Protein AF-A0AAP1REQ6-F1 (afdb_monomer)

Secondary structure (DSSP, 8-state):
-----HHHHHHTTSSEEEEEEEEEEEEEEEEEETTTTEEEEEEEEEEEETTEEEEEEEEESS----TT-EEEEEEESS-TT-EEETTSBSSTT--THHHHHHHHHHHHHHHHHHHHHHHHHHHHHHHEEEEEEEEEEEEEEE-TTSTT-EEEEEEEEEEETTEEEEEEEEEES-------SEEEE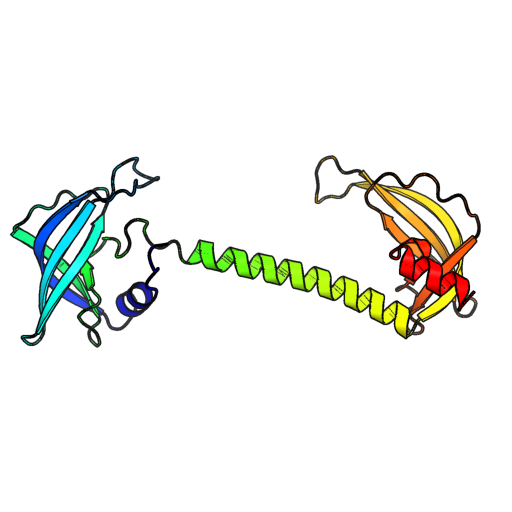EEETTEEEEEEEGGGS-HHHHHHHHHH--

Structure (mmCIF, N/CA/C/O backbone):
data_AF-A0AAP1REQ6-F1
#
_entry.id   AF-A0AAP1REQ6-F1
#
loop_
_atom_site.group_PDB
_atom_site.id
_atom_site.type_symbol
_atom_site.label_atom_id
_atom_site.label_alt_id
_atom_site.label_comp_id
_atom_site.label_asym_id
_atom_site.label_entity_id
_atom_site.label_seq_id
_atom_site.pdbx_PDB_ins_code
_atom_site.Cartn_x
_atom_site.Cartn_y
_atom_site.Cartn_z
_atom_site.occupancy
_atom_site.B_iso_or_equiv
_atom_site.auth_seq_id
_atom_site.auth_comp_id
_atom_site.auth_asym_id
_atom_site.auth_atom_id
_atom_site.pdbx_PDB_model_num
ATOM 1 N N . MET A 1 1 ? -0.951 -14.220 10.143 1.00 38.38 1 MET A N 1
ATOM 2 C CA . MET A 1 1 ? -1.511 -13.030 9.465 1.00 38.38 1 MET A CA 1
ATOM 3 C C . MET A 1 1 ? -2.932 -12.861 9.989 1.00 38.38 1 MET A C 1
ATOM 5 O O . MET A 1 1 ? -3.751 -13.723 9.703 1.00 38.38 1 MET A O 1
ATOM 9 N N . LYS A 1 2 ? -3.209 -11.873 10.855 1.00 48.12 2 LYS A N 1
ATOM 10 C CA . LYS A 1 2 ? -4.595 -11.572 11.265 1.00 48.12 2 LYS A CA 1
ATOM 11 C C . LYS A 1 2 ? -5.325 -11.043 10.024 1.00 48.12 2 LYS A C 1
ATOM 13 O O . LYS A 1 2 ? -4.778 -10.187 9.333 1.00 48.12 2 LYS A O 1
ATOM 18 N N . ASN A 1 3 ? -6.489 -11.607 9.702 1.00 54.19 3 ASN A N 1
ATOM 19 C CA . ASN A 1 3 ? -7.314 -11.146 8.586 1.00 54.19 3 ASN A CA 1
ATOM 20 C C . ASN A 1 3 ? -7.672 -9.677 8.830 1.00 54.19 3 ASN A C 1
ATOM 22 O O . ASN A 1 3 ? -8.328 -9.367 9.819 1.00 54.19 3 ASN A O 1
ATOM 26 N N . ILE A 1 4 ? -7.213 -8.780 7.959 1.00 58.75 4 ILE A N 1
ATOM 27 C CA . ILE A 1 4 ? -7.669 -7.391 7.964 1.00 58.75 4 ILE A CA 1
ATOM 28 C C . ILE A 1 4 ? -9.095 -7.414 7.407 1.00 58.75 4 ILE A C 1
ATOM 30 O O . ILE A 1 4 ? -9.286 -7.708 6.224 1.00 58.75 4 ILE A O 1
ATOM 34 N N . ASP A 1 5 ? -10.096 -7.164 8.254 1.00 65.94 5 ASP A N 1
ATOM 35 C CA . ASP A 1 5 ? -11.485 -7.057 7.810 1.00 65.94 5 ASP A CA 1
ATOM 36 C C . ASP A 1 5 ? -11.772 -5.631 7.325 1.00 65.94 5 ASP A C 1
ATOM 38 O O . ASP A 1 5 ? -12.070 -4.717 8.091 1.00 65.94 5 ASP A O 1
ATOM 42 N N . PHE A 1 6 ? -11.688 -5.430 6.010 1.00 74.62 6 PHE A N 1
ATOM 43 C CA . PHE A 1 6 ? -11.991 -4.139 5.389 1.00 74.62 6 PHE A CA 1
ATOM 44 C C . PHE A 1 6 ? -13.473 -3.742 5.503 1.00 74.62 6 PHE A C 1
ATOM 46 O O . PHE A 1 6 ? -13.816 -2.590 5.231 1.00 74.62 6 PHE A O 1
ATOM 53 N N . ARG A 1 7 ? -14.362 -4.667 5.895 1.00 81.88 7 ARG A N 1
ATOM 54 C CA . ARG A 1 7 ? -15.799 -4.390 6.021 1.00 81.88 7 ARG A CA 1
ATOM 55 C C . ARG A 1 7 ? -16.079 -3.410 7.151 1.00 81.88 7 ARG A C 1
ATOM 57 O O . ARG A 1 7 ? -16.910 -2.532 6.962 1.00 81.88 7 ARG A O 1
ATOM 64 N N . GLU A 1 8 ? -15.354 -3.498 8.266 1.00 82.06 8 GLU A N 1
ATOM 65 C CA . GLU A 1 8 ? -15.481 -2.549 9.380 1.00 82.06 8 GLU A CA 1
ATOM 66 C C . GLU A 1 8 ? -15.181 -1.117 8.938 1.00 82.06 8 GLU A C 1
ATOM 68 O O . GLU A 1 8 ? -15.999 -0.223 9.145 1.00 82.06 8 GLU A O 1
ATOM 73 N N . CYS A 1 9 ? -14.060 -0.911 8.236 1.00 81.69 9 CYS A N 1
ATOM 74 C CA . CYS A 1 9 ? -13.707 0.398 7.685 1.00 81.69 9 CYS A CA 1
ATOM 75 C C . CYS A 1 9 ? -14.801 0.933 6.753 1.00 81.69 9 CYS A C 1
ATOM 77 O O . CYS A 1 9 ? -15.068 2.131 6.738 1.00 81.69 9 CYS A O 1
ATOM 79 N N . PHE A 1 10 ? -15.425 0.074 5.949 1.00 85.88 10 PHE A N 1
ATOM 80 C CA . PHE A 1 10 ? -16.485 0.500 5.043 1.00 85.88 10 PHE A CA 1
ATOM 81 C C . PHE A 1 10 ? -17.767 0.871 5.803 1.00 85.88 10 PHE A C 1
ATOM 83 O O . PHE A 1 10 ? -18.249 1.995 5.677 1.00 85.88 10 PHE A O 1
ATOM 90 N N . TYR A 1 11 ? -18.290 -0.037 6.631 1.00 90.19 11 TYR A N 1
ATOM 91 C CA . TYR A 1 11 ? -19.570 0.140 7.322 1.00 90.19 11 TYR A CA 1
ATOM 92 C C . TYR A 1 11 ? -19.544 1.233 8.393 1.00 90.19 11 TYR A C 1
ATOM 94 O O . TYR A 1 11 ? -20.561 1.887 8.604 1.00 90.19 11 TYR A O 1
ATOM 102 N N . LEU A 1 12 ? -18.399 1.496 9.026 1.00 89.62 12 LEU A N 1
ATOM 103 C CA . LEU A 1 12 ? -18.272 2.575 10.012 1.00 89.62 12 LEU A CA 1
ATOM 104 C C . LEU A 1 12 ? -18.140 3.975 9.385 1.00 89.62 12 LEU A C 1
ATOM 106 O O . LEU A 1 12 ? -18.175 4.965 10.112 1.00 89.62 12 LEU A O 1
ATOM 110 N N . ASN A 1 13 ? -18.029 4.079 8.056 1.00 86.81 13 ASN A N 1
ATOM 111 C CA . ASN A 1 13 ? -17.951 5.358 7.338 1.00 86.81 13 ASN A CA 1
ATOM 112 C C . ASN A 1 13 ? -19.226 5.712 6.549 1.00 86.81 13 ASN A C 1
ATOM 114 O O . ASN A 1 13 ? -19.281 6.776 5.933 1.00 86.81 13 ASN A O 1
ATOM 118 N N . ILE A 1 14 ? -20.254 4.857 6.561 1.00 90.88 14 ILE A N 1
ATOM 119 C CA . ILE A 1 14 ? -21.532 5.080 5.865 1.00 90.88 14 ILE A CA 1
ATOM 120 C C . ILE A 1 14 ? -22.707 4.702 6.766 1.00 90.88 14 ILE A C 1
ATOM 122 O O . ILE A 1 14 ? -22.581 3.785 7.569 1.00 90.88 14 ILE A O 1
ATOM 126 N N . ASN A 1 15 ? -23.858 5.365 6.608 1.00 92.62 15 ASN A N 1
ATOM 127 C CA . ASN A 1 15 ? -25.120 5.017 7.282 1.00 92.62 15 ASN A CA 1
ATOM 128 C C . ASN A 1 15 ? -24.946 4.702 8.778 1.00 92.62 15 ASN A C 1
ATOM 130 O O . ASN A 1 15 ? -25.412 3.671 9.257 1.00 92.62 15 ASN A O 1
ATOM 134 N N . THR A 1 16 ? -24.231 5.560 9.509 1.00 95.62 16 THR A N 1
ATOM 135 C CA . THR A 1 16 ? -23.943 5.351 10.929 1.00 95.62 16 THR A CA 1
ATOM 136 C C . THR A 1 16 ? -24.874 6.140 11.841 1.00 95.62 16 THR A C 1
ATOM 138 O O . THR A 1 16 ? -25.373 7.209 11.488 1.00 95.62 16 THR A O 1
ATOM 141 N N . ASN A 1 17 ? -25.092 5.619 13.046 1.00 96.31 17 ASN A N 1
ATOM 142 C CA . ASN A 1 17 ? -25.785 6.308 14.129 1.00 96.31 17 ASN A CA 1
ATOM 143 C C . ASN A 1 17 ? -25.045 6.085 15.459 1.00 96.31 17 ASN A C 1
ATOM 145 O O . ASN A 1 17 ? -24.066 5.341 15.518 1.00 96.31 17 ASN A O 1
ATOM 149 N N . GLN A 1 18 ? -25.478 6.761 16.524 1.00 96.31 18 GLN A N 1
ATOM 150 C CA . GLN A 1 18 ? -24.880 6.670 17.854 1.00 96.31 18 GLN A CA 1
ATOM 151 C C . GLN A 1 18 ? -25.845 6.047 18.861 1.00 96.31 18 GLN A C 1
ATOM 153 O O . GLN A 1 18 ? -27.046 6.306 18.839 1.00 96.31 18 GLN A O 1
ATOM 158 N N . THR A 1 19 ? -25.303 5.243 19.771 1.00 96.69 19 THR A N 1
ATOM 159 C CA . THR A 1 19 ? -26.025 4.726 20.941 1.00 96.69 19 THR A CA 1
ATOM 160 C C . THR A 1 19 ? -25.069 4.582 22.125 1.00 96.69 19 THR A C 1
ATOM 162 O O . THR A 1 19 ? -23.879 4.890 22.016 1.00 96.69 19 THR A O 1
ATOM 165 N N . LYS A 1 20 ? -25.5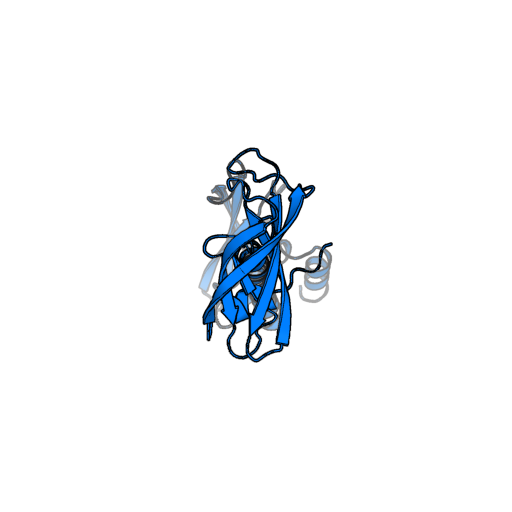86 4.133 23.269 1.00 97.38 20 LYS A N 1
ATOM 166 C CA . LYS A 1 20 ? -24.783 3.783 24.439 1.00 97.38 20 LYS A CA 1
ATOM 167 C C . LYS A 1 20 ? -24.519 2.282 24.484 1.00 97.38 20 LYS A C 1
ATOM 169 O O . LYS A 1 20 ? -25.403 1.489 24.175 1.00 97.38 20 LYS A O 1
ATOM 174 N N . ALA A 1 21 ? -23.322 1.928 24.923 1.00 97.62 21 ALA A N 1
ATOM 175 C CA . ALA A 1 21 ? -22.917 0.569 25.241 1.00 97.62 21 ALA A CA 1
ATOM 176 C C . ALA A 1 21 ? -22.304 0.520 26.641 1.00 97.62 21 ALA A C 1
ATOM 178 O O . ALA A 1 21 ? -21.936 1.558 27.201 1.00 97.62 21 ALA A O 1
ATOM 179 N N . THR A 1 22 ? -22.171 -0.682 27.186 1.00 98.25 22 THR A N 1
ATOM 180 C CA . THR A 1 22 ? -21.509 -0.924 28.469 1.00 98.25 22 THR A CA 1
ATOM 181 C C . THR A 1 22 ? -20.248 -1.740 28.242 1.00 98.25 22 THR A C 1
ATOM 183 O O . THR A 1 22 ? -20.296 -2.754 27.550 1.00 98.25 22 THR A O 1
ATOM 186 N N . ILE A 1 23 ? -19.128 -1.302 28.820 1.00 98.25 23 ILE A N 1
ATOM 187 C CA . ILE A 1 23 ? -17.874 -2.061 28.785 1.00 98.25 23 ILE A CA 1
ATOM 188 C C . ILE A 1 23 ? -18.034 -3.341 29.603 1.00 98.25 23 ILE A C 1
ATOM 190 O O . ILE A 1 23 ? -18.383 -3.279 30.784 1.00 98.25 23 ILE A O 1
ATOM 194 N N . THR A 1 24 ? -17.731 -4.487 29.004 1.00 97.69 24 THR A N 1
ATOM 195 C CA . THR A 1 24 ? -17.807 -5.794 29.666 1.00 97.69 24 THR A CA 1
ATOM 196 C C . THR A 1 24 ? -16.441 -6.389 29.956 1.00 97.69 24 THR A C 1
ATOM 198 O O . THR A 1 24 ? -16.270 -7.009 31.004 1.00 97.69 24 THR A O 1
ATOM 201 N N . GLU A 1 25 ? -15.439 -6.121 29.117 1.00 97.31 25 GLU A N 1
ATOM 202 C CA . GLU A 1 25 ? -14.064 -6.576 29.334 1.00 97.31 25 GLU A CA 1
ATOM 203 C C . GLU A 1 25 ? -13.042 -5.521 28.892 1.00 9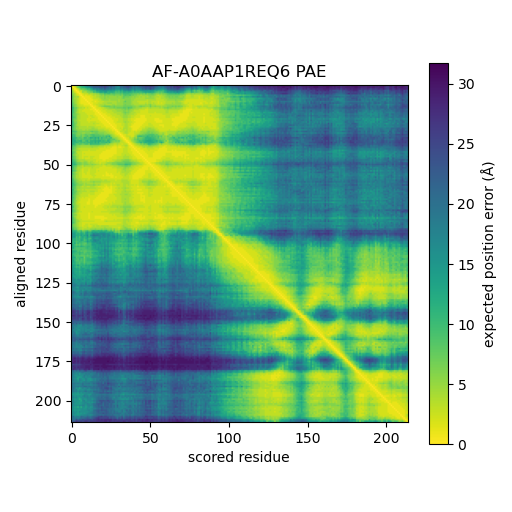7.31 25 GLU A C 1
ATOM 205 O O . GLU A 1 25 ? -13.281 -4.728 27.979 1.00 97.31 25 GLU A O 1
ATOM 210 N N . VAL A 1 26 ? -11.880 -5.515 29.554 1.00 96.94 26 VAL A N 1
ATOM 211 C CA . VAL A 1 26 ? -10.732 -4.671 29.197 1.00 96.94 26 VAL A CA 1
ATOM 212 C C . VAL A 1 26 ? -9.460 -5.500 29.314 1.00 96.94 26 VAL A C 1
ATOM 214 O O . VAL A 1 26 ? -9.181 -6.050 30.379 1.00 96.94 26 VAL A O 1
ATOM 217 N N . TYR A 1 27 ? -8.670 -5.567 28.246 1.00 95.50 27 TYR A N 1
ATOM 218 C CA . TYR A 1 27 ? -7.407 -6.309 28.233 1.00 95.50 27 TYR A CA 1
ATOM 219 C C . TYR A 1 27 ? -6.357 -5.631 27.349 1.00 95.50 27 TYR A C 1
ATOM 221 O O . TYR A 1 27 ? -6.676 -4.840 26.462 1.00 95.50 27 TYR A O 1
ATOM 229 N N . PHE A 1 28 ? -5.081 -5.922 27.600 1.00 91.88 28 PHE A N 1
ATOM 230 C CA . PHE A 1 28 ? -3.986 -5.457 26.750 1.00 91.88 28 PHE A CA 1
ATOM 231 C C . PHE A 1 28 ? -3.837 -6.371 25.538 1.00 91.88 28 PHE A C 1
ATOM 233 O O . PHE A 1 28 ? -3.947 -7.591 25.647 1.00 91.88 28 PHE A O 1
ATOM 240 N N . THR A 1 29 ? -3.586 -5.774 24.380 1.00 89.62 29 THR A N 1
ATOM 241 C CA . THR A 1 29 ? -3.183 -6.512 23.183 1.00 89.62 29 THR A CA 1
ATOM 242 C C . THR A 1 29 ? -1.659 -6.653 23.140 1.00 89.62 29 THR A C 1
ATOM 244 O O . THR A 1 29 ? -0.947 -5.866 23.758 1.00 89.62 29 THR A O 1
ATOM 247 N N . ASP A 1 30 ? -1.147 -7.598 22.347 1.00 86.25 30 ASP A N 1
ATOM 248 C CA . ASP A 1 30 ? 0.299 -7.758 22.095 1.00 86.25 30 ASP A CA 1
ATOM 249 C C . ASP A 1 30 ? 0.871 -6.695 21.130 1.00 86.25 30 ASP A C 1
ATOM 251 O O . ASP A 1 30 ? 1.895 -6.911 20.484 1.00 86.25 30 ASP A O 1
ATOM 255 N N . ILE A 1 31 ? 0.158 -5.583 20.941 1.00 84.50 31 ILE A N 1
ATOM 256 C CA . ILE A 1 31 ? 0.469 -4.536 19.971 1.00 84.50 31 ILE A CA 1
ATOM 257 C C . ILE A 1 31 ? 0.812 -3.265 20.740 1.00 84.50 31 ILE A C 1
ATOM 259 O O . ILE A 1 31 ? 0.044 -2.810 21.590 1.00 84.50 31 ILE A O 1
ATOM 263 N N . GLU A 1 32 ? 1.969 -2.697 20.426 1.00 83.12 32 GLU A N 1
ATOM 264 C CA . GLU A 1 32 ? 2.409 -1.412 20.949 1.00 83.12 32 GLU A CA 1
ATOM 265 C C . GLU A 1 32 ? 2.031 -0.301 19.971 1.00 83.12 32 GLU A C 1
ATOM 267 O O . GLU A 1 32 ? 2.188 -0.436 18.759 1.00 83.12 32 GLU A O 1
ATOM 272 N N . ASP A 1 33 ? 1.500 0.790 20.508 1.00 78.75 33 ASP A N 1
ATOM 273 C CA . ASP A 1 33 ? 1.257 2.004 19.747 1.00 78.75 33 ASP A CA 1
ATOM 274 C C . ASP A 1 33 ? 2.579 2.765 19.599 1.00 78.75 33 ASP A C 1
ATOM 276 O O . ASP A 1 33 ? 3.046 3.396 20.551 1.00 78.75 33 ASP A O 1
ATOM 280 N N . ASP A 1 34 ? 3.174 2.712 18.405 1.00 74.94 34 ASP A N 1
ATOM 281 C CA . ASP A 1 34 ? 4.447 3.372 18.079 1.00 74.94 34 ASP A CA 1
ATOM 282 C C . ASP A 1 34 ? 4.450 4.871 18.425 1.00 74.94 34 ASP A C 1
ATOM 284 O O . ASP A 1 34 ? 5.495 5.442 18.747 1.00 74.94 34 ASP A O 1
ATOM 288 N N . GLN A 1 35 ? 3.288 5.534 18.370 1.00 73.44 35 GLN A N 1
ATOM 289 C CA . GLN A 1 35 ? 3.183 6.961 18.649 1.00 73.44 35 GLN A CA 1
ATOM 290 C C . GLN A 1 35 ? 3.261 7.262 20.152 1.00 73.44 35 GLN A C 1
ATOM 292 O O . GLN A 1 35 ? 3.714 8.344 20.538 1.00 73.44 35 GLN A O 1
ATOM 297 N N . PHE A 1 36 ? 2.808 6.340 21.003 1.00 71.25 36 PHE A N 1
ATOM 298 C CA . PHE A 1 36 ? 2.687 6.566 22.447 1.00 71.25 36 PHE A CA 1
ATOM 299 C C . PHE A 1 36 ? 3.531 5.634 23.313 1.00 71.25 36 PHE A C 1
ATOM 301 O O . PHE A 1 36 ? 3.532 5.828 24.527 1.00 71.25 36 PHE A O 1
ATOM 308 N N . GLN A 1 37 ? 4.255 4.681 22.716 1.00 78.12 37 GLN A N 1
ATOM 309 C CA . GLN A 1 37 ? 5.089 3.695 23.420 1.00 78.12 37 GLN A CA 1
ATOM 310 C C . GLN A 1 37 ? 4.310 2.994 24.541 1.00 78.12 37 GLN A C 1
ATOM 312 O O . GLN A 1 37 ? 4.736 2.916 25.695 1.00 78.12 37 GLN A O 1
ATOM 317 N N . ALA A 1 38 ? 3.082 2.588 24.218 1.00 81.75 38 ALA A N 1
ATOM 318 C CA . ALA A 1 38 ? 2.155 1.984 25.160 1.00 81.75 38 ALA A CA 1
ATOM 319 C C . ALA A 1 38 ? 1.404 0.832 24.498 1.00 81.75 38 ALA A C 1
ATOM 321 O O . ALA A 1 38 ? 1.015 0.917 23.333 1.00 81.75 38 ALA A O 1
ATOM 322 N N . MET A 1 39 ? 1.152 -0.233 25.262 1.00 86.62 39 MET A N 1
ATOM 323 C CA . MET A 1 39 ? 0.319 -1.337 24.791 1.00 86.62 39 MET A CA 1
ATOM 324 C C . MET A 1 39 ? -1.099 -0.846 24.503 1.00 86.62 39 MET A C 1
ATOM 326 O O . MET A 1 39 ? -1.747 -0.217 25.347 1.00 86.62 39 MET A O 1
ATOM 330 N N . VAL A 1 40 ? -1.599 -1.180 23.319 1.00 90.50 40 VAL A N 1
ATOM 331 C CA . VAL A 1 40 ? -2.970 -0.879 22.922 1.00 90.50 40 VAL A CA 1
ATOM 332 C C . VAL A 1 40 ? -3.917 -1.722 23.768 1.00 90.50 40 VAL A C 1
ATOM 334 O O . VAL A 1 40 ? -3.791 -2.949 23.831 1.00 90.50 40 VAL A O 1
ATOM 337 N N . LYS A 1 41 ? -4.884 -1.068 24.416 1.00 94.25 41 LYS A N 1
ATOM 338 C CA . LYS A 1 41 ? -5.945 -1.743 25.167 1.00 94.25 41 LYS A CA 1
ATOM 339 C C . LYS A 1 41 ? -7.119 -2.046 24.247 1.00 94.25 41 LYS A C 1
ATOM 341 O O . LYS A 1 41 ? -7.506 -1.204 23.436 1.00 94.25 41 LYS A O 1
ATOM 346 N N . ALA A 1 42 ? -7.686 -3.229 24.413 1.00 95.62 42 ALA A N 1
ATOM 347 C CA . ALA A 1 42 ? -8.955 -3.642 23.848 1.00 95.62 42 ALA A CA 1
ATOM 348 C C . ALA A 1 42 ? -10.065 -3.439 24.885 1.00 95.62 42 ALA A C 1
ATOM 350 O O . ALA A 1 42 ? -9.894 -3.763 26.061 1.00 95.62 42 ALA A O 1
ATOM 351 N N . TYR A 1 43 ? -11.189 -2.906 24.426 1.00 97.44 43 TYR A N 1
ATOM 352 C CA . TYR A 1 43 ? -12.386 -2.643 25.209 1.00 97.44 43 TYR A CA 1
ATOM 353 C C . TYR A 1 43 ? -13.535 -3.391 24.561 1.00 97.44 43 TYR A C 1
ATOM 355 O O . TYR A 1 43 ? -13.992 -2.998 23.484 1.00 97.44 43 TYR A O 1
ATOM 363 N N . GLU A 1 44 ? -13.981 -4.466 25.196 1.00 97.69 44 GLU A N 1
ATOM 364 C CA . GLU A 1 44 ? -15.187 -5.156 24.765 1.00 97.69 44 GLU A CA 1
ATOM 365 C C . GLU A 1 44 ? -16.407 -4.473 25.357 1.00 97.69 44 GLU A C 1
ATOM 367 O O . GLU A 1 44 ? -16.404 -4.058 26.519 1.00 97.69 44 GLU A O 1
ATOM 372 N N . PHE A 1 45 ? -17.448 -4.338 24.548 1.00 97.94 45 PHE A N 1
ATOM 373 C CA . PHE A 1 45 ? -18.671 -3.673 24.951 1.00 97.94 45 PHE A CA 1
ATOM 374 C C . PHE A 1 45 ? -19.897 -4.344 24.359 1.00 97.94 45 PHE A C 1
ATOM 376 O O . PHE A 1 45 ? -19.850 -4.968 23.296 1.00 97.94 45 PHE A O 1
ATOM 383 N N . GLU A 1 46 ? -21.011 -4.158 25.052 1.00 97.94 46 GLU A N 1
ATOM 384 C CA . GLU A 1 46 ? -22.296 -4.754 24.718 1.00 97.94 46 GLU A CA 1
ATOM 385 C C . GLU A 1 46 ? -23.376 -3.679 24.638 1.00 97.94 46 GLU A C 1
ATOM 387 O O . GLU A 1 46 ? -23.367 -2.695 25.385 1.00 97.94 46 GLU A O 1
ATOM 392 N N . TYR A 1 47 ? -24.303 -3.852 23.700 1.00 97.38 47 TYR A N 1
ATOM 393 C CA . TYR A 1 47 ? -25.420 -2.941 23.480 1.00 97.38 47 TYR A CA 1
ATOM 394 C C . TYR A 1 47 ? -26.575 -3.651 22.773 1.00 97.38 47 TYR A C 1
ATOM 396 O O . TYR A 1 47 ? -26.464 -4.792 22.319 1.00 97.38 47 TYR A O 1
ATOM 404 N N . THR A 1 48 ? -27.715 -2.969 22.695 1.00 96.31 48 THR A N 1
ATOM 405 C CA . THR A 1 48 ? -28.930 -3.504 22.080 1.00 96.31 48 THR A CA 1
ATOM 406 C C . THR A 1 48 ? -29.541 -2.478 21.139 1.00 96.31 48 THR A C 1
ATOM 408 O O . THR A 1 48 ? -29.759 -1.333 21.535 1.00 96.31 48 THR A O 1
ATOM 411 N N . ILE A 1 49 ? -29.833 -2.899 19.909 1.00 94.94 49 ILE A N 1
ATOM 412 C CA . ILE A 1 49 ? -30.574 -2.135 18.897 1.00 94.94 49 ILE A CA 1
ATOM 413 C C . ILE A 1 49 ? -31.749 -3.002 18.458 1.00 94.94 49 ILE A C 1
ATOM 415 O O . ILE A 1 49 ? -31.573 -4.185 18.215 1.00 94.94 49 ILE A O 1
ATOM 419 N N . ASP A 1 50 ? -32.963 -2.452 18.433 1.00 91.44 50 ASP A N 1
ATOM 420 C CA . ASP A 1 50 ? -34.170 -3.163 17.975 1.00 91.44 50 ASP A CA 1
ATOM 421 C C . ASP A 1 50 ? -34.402 -4.550 18.615 1.00 91.44 50 ASP A C 1
ATOM 423 O O . ASP A 1 50 ? -34.966 -5.454 18.005 1.00 91.44 50 ASP A O 1
ATOM 427 N N . LYS A 1 51 ? -34.028 -4.694 19.899 1.00 91.62 51 LYS A N 1
ATOM 428 C CA . LYS A 1 51 ? -34.057 -5.944 20.696 1.00 91.62 51 LYS A CA 1
ATOM 429 C C . LYS A 1 51 ? -33.043 -7.009 20.264 1.00 91.62 51 LYS A C 1
ATOM 431 O O . LYS A 1 51 ? -33.048 -8.102 20.829 1.00 91.62 51 LYS A O 1
ATOM 436 N N . GLU A 1 52 ? -32.155 -6.692 19.332 1.00 94.69 52 GLU A N 1
ATOM 437 C CA . GLU A 1 52 ? -31.007 -7.516 18.985 1.00 94.69 52 GLU A CA 1
ATOM 438 C C . GLU A 1 52 ? -29.801 -7.141 19.838 1.00 94.69 52 GLU A C 1
ATOM 440 O O . GLU A 1 52 ? -29.471 -5.970 20.040 1.00 94.69 52 GLU A O 1
ATOM 445 N N . TYR A 1 53 ? -29.156 -8.168 20.376 1.00 95.75 53 TYR A N 1
ATOM 446 C CA . TYR A 1 53 ? -27.968 -8.023 21.192 1.00 95.75 53 TYR A CA 1
ATOM 447 C C . TYR A 1 53 ? -26.716 -8.026 20.314 1.00 95.75 53 TYR A C 1
ATOM 449 O O . TYR A 1 53 ? -26.548 -8.884 19.443 1.00 95.75 53 TYR A O 1
ATOM 457 N N . HIS A 1 54 ? -25.808 -7.098 20.596 1.00 96.19 54 HIS A N 1
ATOM 458 C CA . HIS A 1 54 ? -24.546 -6.965 19.889 1.00 96.19 54 HIS A CA 1
ATOM 459 C C . HIS A 1 54 ? -23.395 -6.830 20.886 1.00 96.19 54 HIS A C 1
ATOM 461 O O . HIS A 1 54 ? -23.508 -6.144 21.902 1.00 96.19 54 HIS A O 1
ATOM 467 N N . ARG A 1 55 ? -22.269 -7.466 20.556 1.00 95.56 55 ARG A N 1
ATOM 468 C CA . ARG A 1 55 ? -20.996 -7.362 21.274 1.00 95.56 55 ARG A CA 1
ATOM 469 C C . ARG A 1 55 ? -19.910 -7.041 20.270 1.00 95.56 55 ARG A C 1
ATOM 471 O O . ARG A 1 55 ? -19.894 -7.642 19.197 1.00 95.56 55 ARG A O 1
ATOM 478 N N . TRP A 1 56 ? -19.022 -6.119 20.612 1.00 95.50 56 TRP A N 1
ATOM 479 C CA . TRP A 1 56 ? -17.897 -5.760 19.757 1.00 95.50 56 TRP A CA 1
ATOM 480 C C . TRP A 1 56 ? -16.699 -5.275 20.571 1.00 95.50 56 TRP A C 1
ATOM 482 O O . TRP A 1 56 ? -16.775 -5.167 21.795 1.00 95.50 56 TRP A O 1
ATOM 492 N N . VAL A 1 57 ? -15.588 -5.002 19.885 1.00 94.88 57 VAL A N 1
ATOM 493 C CA . VAL A 1 57 ? -14.327 -4.571 20.497 1.00 94.88 57 VAL A CA 1
ATOM 494 C C . VAL A 1 57 ? -13.855 -3.269 19.863 1.00 94.88 57 VAL A C 1
ATOM 496 O O . VAL A 1 57 ? -13.972 -3.056 18.659 1.00 94.88 57 VAL A O 1
ATOM 499 N N . SER A 1 58 ? -13.326 -2.366 20.679 1.00 94.88 58 SER A N 1
ATOM 500 C CA . SER A 1 58 ? -12.631 -1.165 20.214 1.00 94.88 58 SER A CA 1
ATOM 501 C C . SER A 1 58 ? -11.288 -1.025 20.898 1.00 94.88 58 SER A C 1
ATOM 503 O O . SER A 1 58 ? -11.067 -1.566 21.978 1.00 94.88 58 SER A O 1
ATOM 505 N N . TYR A 1 59 ? -10.392 -0.280 20.271 1.00 93.31 59 TYR A N 1
ATOM 506 C CA . TYR A 1 59 ? -8.998 -0.199 20.659 1.00 93.31 59 TYR A CA 1
ATOM 507 C C . TYR A 1 59 ? -8.600 1.243 20.944 1.00 93.31 59 TYR A C 1
ATOM 509 O O . TYR A 1 59 ? -8.991 2.170 20.233 1.00 93.31 59 TYR A O 1
ATOM 517 N N . ASN A 1 60 ? -7.841 1.441 22.019 1.00 93.31 60 ASN A N 1
ATOM 518 C CA . ASN A 1 60 ? -7.249 2.736 22.332 1.00 93.31 60 ASN A CA 1
ATOM 519 C C . ASN A 1 60 ? -6.052 2.574 23.278 1.00 93.31 60 ASN A C 1
ATOM 521 O O . ASN A 1 60 ? -6.132 1.870 24.285 1.00 93.31 60 ASN A O 1
ATOM 525 N N . SER A 1 61 ? -4.955 3.264 22.990 1.00 90.44 61 SER A N 1
ATOM 526 C CA . SER A 1 61 ? -3.713 3.234 23.775 1.00 90.44 61 SER A CA 1
ATOM 527 C C . SER A 1 61 ? -3.720 4.175 24.989 1.00 90.44 61 SER A C 1
ATOM 529 O O . SER A 1 61 ? -2.938 3.997 25.919 1.00 90.44 61 SER A O 1
ATOM 531 N N . ARG A 1 62 ? -4.619 5.167 25.025 1.00 89.94 62 ARG A N 1
ATOM 532 C CA . ARG A 1 62 ? -4.626 6.248 26.031 1.00 89.94 62 ARG A CA 1
ATOM 533 C C . ARG A 1 62 ? -5.773 6.165 27.026 1.00 89.94 62 ARG A C 1
ATOM 535 O O . ARG A 1 62 ? -5.638 6.611 28.164 1.00 89.94 62 ARG A O 1
ATOM 542 N N . ALA A 1 63 ? -6.915 5.647 26.592 1.00 91.88 63 ALA A N 1
ATOM 543 C CA . ALA A 1 63 ? -8.095 5.559 27.427 1.00 91.88 63 ALA A CA 1
ATOM 544 C C . ALA A 1 63 ? -7.835 4.667 28.652 1.00 91.88 63 ALA A C 1
ATOM 546 O O . ALA A 1 63 ? -6.933 3.818 28.691 1.00 91.88 63 ALA A O 1
ATOM 547 N N . ASN A 1 64 ? -8.628 4.889 29.694 1.00 93.25 64 ASN A N 1
ATOM 548 C CA . ASN A 1 64 ? -8.588 4.080 30.902 1.00 93.25 64 ASN A CA 1
ATOM 549 C C . ASN A 1 64 ? -10.006 3.811 31.401 1.00 93.25 64 ASN A C 1
ATOM 551 O O . ASN A 1 64 ? -10.364 4.176 32.519 1.00 93.25 64 ASN A O 1
ATOM 555 N N . LEU A 1 65 ? -10.814 3.235 30.510 1.00 96.06 65 LEU A N 1
ATOM 556 C CA . LEU A 1 65 ? -12.161 2.781 30.835 1.00 96.06 65 LEU A CA 1
ATOM 557 C C . LEU A 1 65 ? -12.096 1.507 31.678 1.00 96.06 65 LEU A C 1
ATOM 559 O O . LEU A 1 65 ? -11.132 0.741 31.598 1.00 96.06 65 LEU A O 1
ATOM 563 N N . LYS A 1 66 ? -13.134 1.288 32.474 1.00 96.94 66 LYS A N 1
ATOM 564 C CA . LYS A 1 66 ? -13.304 0.132 33.349 1.00 96.94 66 LYS A CA 1
ATOM 565 C C . LYS A 1 66 ? -14.548 -0.654 32.955 1.00 96.94 66 LYS A C 1
ATOM 567 O O . LYS A 1 66 ? -15.467 -0.132 32.329 1.00 96.94 66 LYS A O 1
ATOM 572 N N . ILE A 1 67 ? -14.577 -1.918 33.364 1.00 97.94 67 ILE A N 1
ATOM 573 C CA . ILE A 1 67 ? -15.765 -2.768 33.252 1.00 97.94 67 ILE A CA 1
ATOM 574 C C . ILE A 1 67 ? -16.938 -2.079 33.964 1.00 97.94 67 ILE A C 1
ATOM 576 O O . ILE A 1 67 ? -16.793 -1.617 35.097 1.00 97.94 67 ILE A O 1
ATOM 580 N N . GLY A 1 68 ? -18.083 -2.009 33.289 1.00 97.44 68 GLY A N 1
ATOM 581 C CA . GLY A 1 68 ? -19.291 -1.323 33.745 1.00 97.44 68 GLY A CA 1
ATOM 582 C C . GLY A 1 68 ? -19.427 0.127 33.271 1.00 97.44 68 GLY A C 1
ATOM 583 O O . GLY A 1 68 ? -20.517 0.687 33.390 1.00 97.44 68 GLY A O 1
ATOM 584 N N . ASP A 1 69 ? -18.381 0.734 32.698 1.00 97.94 69 ASP A N 1
ATOM 585 C CA . ASP A 1 69 ? -18.471 2.099 32.175 1.00 97.94 69 ASP A CA 1
ATOM 586 C C . ASP A 1 69 ? -19.454 2.174 30.995 1.00 97.94 69 ASP A C 1
ATOM 588 O O . ASP A 1 69 ? -19.457 1.325 30.099 1.00 97.94 69 ASP A O 1
ATOM 592 N N . ALA A 1 70 ? -20.277 3.226 30.974 1.00 97.50 70 ALA A N 1
ATOM 593 C CA . ALA A 1 70 ? -21.156 3.533 29.851 1.00 97.50 70 ALA A CA 1
ATOM 594 C C . ALA A 1 70 ? -20.417 4.397 28.820 1.00 97.50 70 ALA A C 1
ATOM 596 O O . ALA A 1 70 ? -19.927 5.483 29.140 1.00 97.50 70 ALA A O 1
ATOM 597 N N . VAL A 1 71 ? -20.386 3.948 27.568 1.00 97.50 71 VAL A N 1
ATOM 598 C CA . VAL A 1 71 ? -19.673 4.608 26.468 1.00 97.50 71 VAL A CA 1
ATOM 599 C C . VAL A 1 71 ? -20.603 4.914 25.305 1.00 97.50 71 VAL A C 1
ATOM 601 O O . VAL A 1 71 ? -21.566 4.195 25.057 1.00 97.50 71 VAL A O 1
ATOM 604 N N . ASN A 1 72 ? -20.309 5.987 24.569 1.00 97.94 72 ASN A N 1
ATOM 605 C CA . ASN A 1 72 ? -20.991 6.261 23.307 1.00 97.94 72 ASN A CA 1
ATOM 606 C C . ASN A 1 72 ? -20.298 5.482 22.193 1.00 97.94 72 ASN A C 1
ATOM 608 O O . ASN A 1 72 ? -19.092 5.636 21.991 1.00 97.94 72 ASN A O 1
ATOM 612 N N . ILE A 1 73 ? -21.070 4.705 21.447 1.00 97.62 73 ILE A N 1
ATOM 613 C CA . ILE A 1 73 ? -20.595 3.963 20.284 1.00 97.62 73 ILE A CA 1
ATOM 614 C C . ILE A 1 73 ? -21.198 4.541 19.009 1.00 97.62 73 ILE A C 1
ATOM 616 O O . ILE A 1 73 ? -22.274 5.141 19.026 1.00 97.62 73 ILE A O 1
ATOM 620 N N . ILE A 1 74 ? -20.490 4.351 17.907 1.00 96.88 74 ILE A N 1
ATOM 621 C CA . ILE A 1 74 ? -20.974 4.538 16.546 1.00 96.88 74 ILE A CA 1
ATOM 622 C C . ILE A 1 74 ? -21.222 3.141 15.982 1.00 96.88 74 ILE A C 1
ATOM 624 O O . ILE A 1 74 ? -20.352 2.283 16.098 1.00 96.88 74 ILE A O 1
ATOM 628 N N . TYR A 1 75 ? -22.383 2.906 15.381 1.00 96.00 75 TYR A N 1
ATOM 629 C CA . TYR A 1 75 ? -22.720 1.641 14.721 1.00 96.00 75 TYR A CA 1
ATOM 630 C C . TYR A 1 75 ? -23.325 1.903 13.342 1.00 96.00 75 TYR A C 1
ATOM 632 O O . TYR A 1 75 ? -23.845 2.993 13.088 1.00 96.00 75 TYR A O 1
ATOM 640 N N . ASN A 1 76 ? -23.253 0.922 12.444 1.00 96.31 76 ASN A N 1
ATOM 641 C CA . ASN A 1 76 ? -23.912 0.998 11.142 1.00 96.31 76 ASN A CA 1
ATOM 642 C C . ASN A 1 76 ? -25.399 0.622 11.261 1.00 96.31 76 ASN A C 1
ATOM 644 O O . ASN A 1 76 ? -25.728 -0.421 11.811 1.00 96.31 76 ASN A O 1
ATOM 648 N N . ILE A 1 77 ? -26.297 1.443 10.716 1.00 95.12 77 ILE A N 1
ATOM 649 C CA . ILE A 1 77 ? -27.754 1.262 10.829 1.00 95.12 77 ILE A CA 1
ATOM 650 C C . ILE A 1 77 ? -28.221 -0.024 10.129 1.00 95.12 77 ILE A C 1
ATOM 652 O O . ILE A 1 77 ? -29.079 -0.727 10.647 1.00 95.12 77 ILE A O 1
ATOM 656 N N . GLU A 1 78 ? -27.661 -0.347 8.962 1.00 93.69 78 GLU A N 1
ATOM 657 C CA . GLU A 1 78 ? -28.052 -1.530 8.178 1.00 93.69 78 GLU A CA 1
ATOM 658 C C . GLU A 1 78 ? -27.391 -2.817 8.682 1.00 93.69 78 GLU A C 1
ATOM 660 O O . GLU A 1 78 ? -27.905 -3.915 8.467 1.00 93.69 78 GLU A O 1
ATOM 665 N N . LYS A 1 79 ? -26.227 -2.695 9.326 1.00 92.94 79 LYS A N 1
ATOM 666 C CA . LYS A 1 79 ? -25.465 -3.805 9.903 1.00 92.94 79 LYS A CA 1
ATOM 667 C C . LYS A 1 79 ? -24.945 -3.441 11.292 1.00 92.94 79 LYS A C 1
ATOM 669 O O . LYS A 1 79 ? -23.738 -3.207 11.432 1.00 92.94 79 LYS A O 1
ATOM 674 N N . PRO A 1 80 ? -25.817 -3.451 12.317 1.00 93.31 80 PRO A N 1
ATOM 675 C CA . PRO A 1 80 ? -25.463 -3.001 13.658 1.00 93.31 80 PRO A CA 1
ATOM 676 C C . PRO A 1 80 ? -24.242 -3.701 14.233 1.00 93.31 80 PRO A C 1
ATOM 678 O O . PRO A 1 80 ? -23.440 -3.037 14.863 1.00 93.31 80 PRO A O 1
ATOM 681 N N . THR A 1 81 ? -24.008 -4.979 13.908 1.00 92.06 81 THR A N 1
ATOM 682 C CA . THR A 1 81 ? -22.811 -5.737 14.318 1.00 92.06 81 THR A CA 1
ATOM 683 C C . THR A 1 81 ? -21.500 -4.953 14.168 1.00 92.06 81 THR A C 1
ATOM 685 O O . THR A 1 81 ? -20.628 -5.063 15.025 1.00 92.06 81 THR A O 1
ATOM 688 N N . TYR A 1 82 ? -21.363 -4.135 13.118 1.00 93.69 82 TYR A N 1
ATOM 689 C CA . TYR A 1 82 ? -20.209 -3.257 12.952 1.00 93.69 82 TYR A CA 1
ATOM 690 C C . TYR A 1 82 ? -20.372 -1.991 13.791 1.00 93.69 82 TYR A C 1
ATOM 692 O O . TYR A 1 82 ? -21.178 -1.110 13.475 1.00 93.69 82 TYR A O 1
ATOM 700 N N . SER A 1 83 ? -19.561 -1.887 14.843 1.00 95.06 83 SER A N 1
ATOM 701 C CA . SER A 1 83 ? -19.602 -0.769 15.782 1.00 95.06 83 SER A CA 1
ATOM 702 C C . SER A 1 83 ? -18.222 -0.409 16.319 1.00 95.06 83 SER A C 1
ATOM 704 O O . SER A 1 83 ? -17.285 -1.194 16.234 1.00 95.06 83 SER A O 1
ATOM 706 N N . VAL A 1 84 ? -18.075 0.798 16.852 1.00 95.44 84 VAL A N 1
ATOM 707 C CA . VAL A 1 84 ? -16.836 1.265 17.475 1.00 95.44 84 VAL A CA 1
ATOM 708 C C . VAL A 1 84 ? -17.158 2.272 18.571 1.00 95.44 84 VAL A C 1
ATOM 710 O O . VAL A 1 84 ? -18.077 3.080 18.425 1.00 95.44 84 VAL A O 1
ATOM 713 N N . ILE A 1 85 ? -16.409 2.268 19.672 1.00 96.81 85 ILE A N 1
ATOM 714 C CA . ILE A 1 85 ? -16.474 3.356 20.653 1.00 96.81 85 ILE A CA 1
ATOM 715 C C . ILE A 1 85 ? -16.093 4.659 19.946 1.00 96.81 85 ILE A C 1
ATOM 717 O O . ILE A 1 85 ? -15.133 4.728 19.179 1.00 96.81 85 ILE A O 1
ATOM 721 N N . LYS A 1 86 ? -16.869 5.718 20.173 1.00 94.94 86 LYS A N 1
ATOM 722 C CA . LYS A 1 86 ? -16.637 7.009 19.525 1.00 94.94 86 LYS A CA 1
ATOM 723 C C . LYS A 1 86 ? -15.217 7.503 19.828 1.00 94.94 86 LYS A C 1
ATOM 725 O O . LYS A 1 86 ? -14.837 7.616 20.991 1.00 94.94 86 LYS A O 1
ATOM 730 N N . A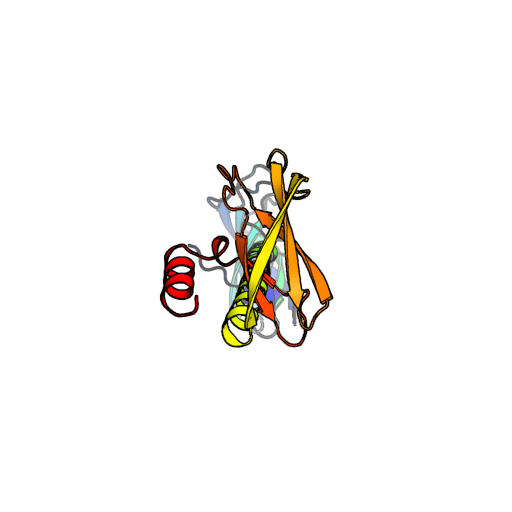SN A 1 87 ? -14.480 7.861 18.775 1.00 91.62 87 ASN A N 1
ATOM 731 C CA . ASN A 1 87 ? -13.069 8.280 18.808 1.00 91.62 87 ASN A CA 1
ATOM 732 C C . ASN A 1 87 ? -12.062 7.174 19.184 1.00 91.62 87 ASN A C 1
ATOM 734 O O . ASN A 1 87 ? -10.936 7.494 19.564 1.00 91.62 87 ASN A O 1
ATOM 738 N N . PHE A 1 88 ? -12.455 5.900 19.131 1.00 92.69 88 PHE A N 1
ATOM 739 C CA . PHE A 1 88 ? -11.547 4.763 19.292 1.00 92.69 88 PHE A CA 1
ATOM 740 C C . PHE A 1 88 ? -11.301 4.116 17.931 1.00 92.69 88 PHE A C 1
ATOM 742 O O . PHE A 1 88 ? -12.048 4.339 16.975 1.00 92.69 88 PHE A O 1
ATOM 749 N N . ASP A 1 89 ? -10.257 3.300 17.855 1.00 90.12 89 ASP A N 1
ATOM 750 C CA . ASP A 1 89 ? -9.944 2.539 16.659 1.00 90.12 89 ASP A CA 1
ATOM 751 C C . ASP A 1 89 ? -10.715 1.217 16.647 1.00 90.12 89 ASP A C 1
ATOM 753 O O . ASP A 1 89 ? -10.919 0.575 17.677 1.00 90.12 89 ASP A O 1
ATOM 757 N N . TYR A 1 90 ? -11.139 0.785 15.463 1.00 88.12 90 TYR A N 1
ATOM 758 C CA . TYR A 1 90 ? -11.759 -0.528 15.253 1.00 88.12 90 TYR A CA 1
ATOM 759 C C . TYR A 1 90 ? -10.705 -1.629 15.005 1.00 88.12 90 TYR A C 1
ATOM 761 O O . TYR A 1 90 ? -11.001 -2.810 15.114 1.00 88.12 90 TYR A O 1
ATOM 769 N N . ILE A 1 91 ? -9.439 -1.256 14.763 1.00 86.44 91 ILE A N 1
ATOM 770 C CA . ILE A 1 91 ? -8.283 -2.163 14.650 1.00 86.44 91 ILE A CA 1
ATOM 771 C C . ILE A 1 91 ? -7.187 -1.676 15.614 1.00 86.44 91 ILE A C 1
ATOM 773 O O . ILE A 1 91 ? -6.980 -0.468 15.709 1.00 86.44 91 ILE A O 1
ATOM 777 N N . PRO A 1 92 ? -6.426 -2.566 16.283 1.00 81.00 92 PRO A N 1
ATOM 778 C CA . PRO A 1 92 ? -5.454 -2.149 17.295 1.00 81.00 92 PRO A CA 1
ATOM 779 C C . PRO A 1 92 ? -4.333 -1.220 16.796 1.00 81.00 92 PRO A C 1
ATOM 781 O O . PRO A 1 92 ? -3.793 -0.468 17.589 1.00 81.00 92 PRO A O 1
ATOM 784 N N . ASN A 1 93 ? -3.993 -1.247 15.503 1.00 74.50 93 ASN A N 1
ATOM 785 C CA . ASN A 1 93 ? -2.955 -0.397 14.893 1.00 74.50 93 ASN A CA 1
ATOM 786 C C . ASN A 1 93 ? -3.531 0.792 14.097 1.00 74.50 93 ASN A C 1
ATOM 788 O O . ASN A 1 93 ? -2.882 1.308 13.183 1.00 74.50 93 ASN A O 1
ATOM 792 N N . GLY A 1 94 ? -4.776 1.189 14.372 1.00 67.56 94 GLY A N 1
ATOM 793 C CA . GLY A 1 94 ? -5.478 2.186 13.566 1.00 67.56 94 GLY A CA 1
ATOM 794 C C . GLY A 1 94 ? -5.719 1.698 12.133 1.00 67.56 94 GLY A C 1
ATOM 795 O O . GLY A 1 94 ? -5.799 0.495 11.875 1.00 67.56 94 GLY A O 1
ATOM 796 N N . ASN A 1 95 ? -5.857 2.628 11.183 1.00 63.69 95 ASN A N 1
ATOM 797 C CA . ASN A 1 95 ? -6.157 2.320 9.781 1.00 63.69 95 ASN A CA 1
ATOM 798 C C . ASN A 1 95 ? -4.910 2.407 8.866 1.00 63.69 95 ASN A C 1
ATOM 800 O O . ASN A 1 95 ? -4.687 3.443 8.232 1.00 63.69 95 ASN A O 1
ATOM 804 N N . PRO A 1 96 ? -4.108 1.334 8.709 1.00 61.88 96 PRO A N 1
ATOM 805 C CA . PRO A 1 96 ? -2.955 1.319 7.805 1.00 61.88 96 PRO A CA 1
ATOM 806 C C . PRO A 1 96 ? -3.335 1.127 6.325 1.00 61.88 96 PRO A C 1
ATOM 808 O O . PRO A 1 96 ? -2.453 0.892 5.496 1.00 61.88 96 PRO A O 1
ATOM 811 N N . PHE A 1 97 ? -4.624 1.205 5.962 1.00 63.28 97 PHE A N 1
ATOM 812 C CA . PHE A 1 97 ? -5.127 0.900 4.616 1.00 63.28 97 PHE A CA 1
ATOM 813 C C . PHE A 1 97 ? -4.360 1.617 3.499 1.00 63.28 97 PHE A C 1
ATOM 815 O O . PHE A 1 97 ? -4.042 1.015 2.472 1.00 63.28 97 PHE A O 1
ATOM 822 N N . PHE A 1 98 ? -3.996 2.884 3.713 1.00 63.72 98 PHE A N 1
ATOM 823 C CA . PHE A 1 98 ? -3.278 3.670 2.712 1.00 63.72 98 PHE A CA 1
ATOM 824 C C . PHE A 1 98 ? -1.886 3.111 2.396 1.00 63.72 98 PHE A C 1
ATOM 826 O O . PHE A 1 98 ? -1.507 3.075 1.227 1.00 63.72 98 PHE A O 1
ATOM 833 N N . TYR A 1 99 ? -1.148 2.603 3.387 1.00 66.38 99 TYR A N 1
ATOM 834 C CA . TYR A 1 99 ? 0.188 2.048 3.152 1.00 66.38 99 TYR A CA 1
ATOM 835 C C . TYR A 1 99 ? 0.130 0.792 2.279 1.00 66.38 99 TYR A C 1
ATOM 837 O O . TYR A 1 99 ? 0.917 0.654 1.342 1.00 66.38 99 TYR A O 1
ATOM 845 N N . TYR A 1 100 ? -0.852 -0.082 2.515 1.00 70.75 100 TYR A N 1
ATOM 846 C CA . TYR A 1 100 ? -1.019 -1.308 1.731 1.00 70.75 100 TYR A CA 1
ATOM 847 C C . TYR A 1 100 ? -1.459 -1.058 0.286 1.00 70.75 100 TYR A C 1
ATOM 849 O O . TYR A 1 100 ? -1.164 -1.879 -0.579 1.00 70.75 100 TYR A O 1
ATOM 857 N N . LEU A 1 101 ? -2.121 0.065 0.000 1.00 76.31 101 LEU A N 1
ATOM 858 C CA . LEU A 1 101 ? -2.552 0.418 -1.354 1.00 76.31 101 LEU A CA 1
ATOM 859 C C . LEU A 1 101 ? -1.445 1.111 -2.169 1.00 76.31 101 LEU A C 1
ATOM 861 O O . LEU A 1 101 ? -1.388 0.974 -3.391 1.00 76.31 101 LEU A O 1
ATOM 865 N N . VAL A 1 102 ? -0.530 1.823 -1.507 1.00 81.69 102 VAL A N 1
ATOM 866 C CA . VAL A 1 102 ? 0.558 2.555 -2.175 1.00 81.69 102 VAL A CA 1
ATOM 867 C C . VAL A 1 102 ? 1.582 1.607 -2.806 1.00 81.69 102 VAL A C 1
ATOM 869 O O . VAL A 1 102 ? 1.970 1.811 -3.957 1.00 81.69 102 VAL A O 1
ATOM 872 N N . PHE A 1 103 ? 1.981 0.539 -2.111 1.00 83.25 103 PHE A N 1
ATOM 873 C CA . PHE A 1 103 ? 2.956 -0.424 -2.640 1.00 83.25 103 PHE A CA 1
ATOM 874 C C . PHE A 1 103 ? 2.552 -1.063 -3.982 1.00 83.25 103 PHE A C 1
ATOM 876 O O . PHE A 1 103 ? 3.336 -0.951 -4.928 1.00 83.25 103 PHE A O 1
ATOM 883 N N . PRO A 1 104 ? 1.359 -1.674 -4.143 1.00 87.56 104 PRO A N 1
ATOM 884 C CA . PRO A 1 104 ? 0.970 -2.272 -5.417 1.00 87.56 104 PRO A CA 1
ATOM 885 C C . PRO A 1 104 ? 0.856 -1.233 -6.538 1.00 87.56 104 PRO A C 1
ATOM 887 O O . PRO A 1 104 ? 1.197 -1.541 -7.680 1.00 87.56 104 PRO A O 1
ATOM 890 N N . LEU A 1 105 ? 0.455 0.008 -6.235 1.00 88.62 105 LEU A N 1
ATOM 891 C CA . LEU A 1 105 ? 0.422 1.088 -7.225 1.00 88.62 105 LEU A CA 1
ATOM 892 C C . LEU A 1 105 ? 1.824 1.479 -7.702 1.00 88.62 105 LEU A C 1
ATOM 894 O O . LEU A 1 105 ? 2.038 1.625 -8.907 1.00 88.62 105 LEU A O 1
ATOM 898 N N . ILE A 1 106 ? 2.790 1.598 -6.788 1.00 89.31 106 ILE A N 1
ATOM 899 C CA . ILE A 1 106 ? 4.194 1.854 -7.137 1.00 89.31 106 ILE A CA 1
ATOM 900 C C . ILE A 1 106 ? 4.740 0.702 -7.986 1.00 89.31 106 ILE A C 1
ATOM 902 O O . ILE A 1 106 ? 5.341 0.941 -9.036 1.00 89.31 106 ILE A O 1
ATOM 906 N N . THR A 1 107 ? 4.491 -0.548 -7.589 1.00 88.88 107 THR A N 1
ATOM 907 C CA . THR A 1 107 ? 4.921 -1.724 -8.354 1.00 88.88 107 THR A CA 1
ATOM 908 C C . THR A 1 107 ? 4.318 -1.730 -9.758 1.00 88.88 107 THR A C 1
ATOM 910 O O . THR A 1 107 ? 5.042 -1.937 -10.733 1.00 88.88 107 THR A O 1
ATOM 913 N N . LEU A 1 108 ? 3.022 -1.440 -9.894 1.00 92.56 108 LEU A N 1
ATOM 914 C CA . LEU A 1 108 ? 2.339 -1.372 -11.187 1.00 92.56 108 LEU A CA 1
ATOM 915 C C . LEU A 1 108 ? 2.892 -0.241 -12.066 1.00 92.56 108 LEU A C 1
ATOM 917 O O . LEU A 1 108 ? 3.077 -0.417 -13.273 1.00 92.56 108 LEU A O 1
ATOM 921 N N . PHE A 1 109 ? 3.203 0.909 -11.467 1.00 91.94 109 PHE A N 1
ATOM 922 C CA . PHE A 1 109 ? 3.824 2.028 -12.167 1.00 91.94 109 PHE A CA 1
ATOM 923 C C . PHE A 1 109 ? 5.215 1.663 -12.702 1.00 91.94 109 PHE A C 1
ATOM 925 O O . PHE A 1 109 ? 5.492 1.862 -13.888 1.00 91.94 109 PHE A O 1
ATOM 932 N N . ILE A 1 110 ? 6.066 1.062 -11.866 1.00 89.88 110 ILE A N 1
ATOM 933 C CA . ILE A 1 110 ? 7.394 0.579 -12.267 1.00 89.88 110 ILE A CA 1
ATOM 934 C C . ILE A 1 110 ? 7.259 -0.460 -13.388 1.00 89.88 110 ILE A C 1
ATOM 936 O O . ILE A 1 110 ? 7.915 -0.346 -14.426 1.00 89.88 110 ILE A O 1
ATOM 940 N N . PHE A 1 111 ? 6.355 -1.428 -13.235 1.00 90.31 111 PHE A N 1
ATOM 941 C CA . PHE A 1 11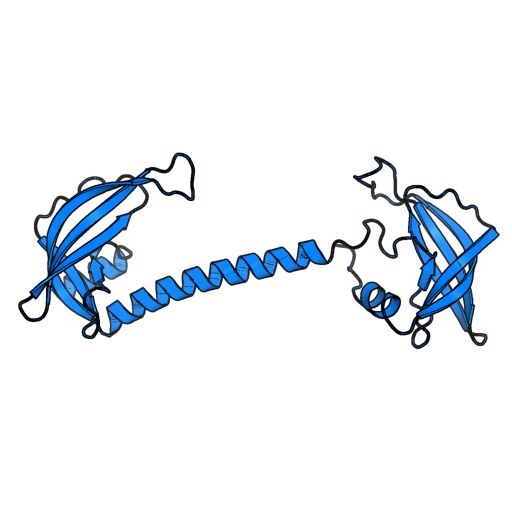1 ? 6.107 -2.468 -14.230 1.00 90.31 111 PHE A CA 1
ATOM 942 C C . PHE A 1 111 ? 5.675 -1.890 -15.587 1.00 90.31 111 PHE A C 1
ATOM 944 O O . PHE A 1 111 ? 6.201 -2.283 -16.630 1.00 90.31 111 PHE A O 1
ATOM 951 N N . ARG A 1 112 ? 4.797 -0.879 -15.591 1.00 90.12 112 ARG A N 1
ATOM 952 C CA . ARG A 1 112 ? 4.400 -0.149 -16.805 1.00 90.12 112 ARG A CA 1
ATOM 953 C C . ARG A 1 112 ? 5.595 0.513 -17.497 1.00 90.12 112 ARG A C 1
ATOM 955 O O . ARG A 1 112 ? 5.664 0.496 -18.729 1.00 90.12 112 ARG A O 1
ATOM 962 N N . LEU A 1 113 ? 6.526 1.105 -16.744 1.00 86.50 113 LEU A N 1
ATOM 963 C CA . LEU A 1 113 ? 7.736 1.708 -17.316 1.00 86.50 113 LEU A CA 1
ATOM 964 C C . LEU A 1 113 ? 8.635 0.656 -17.977 1.00 86.50 113 LEU A C 1
ATOM 966 O O . LEU A 1 113 ? 9.107 0.892 -19.093 1.00 86.50 113 LEU A O 1
ATOM 970 N N . TYR A 1 114 ? 8.813 -0.507 -17.342 1.00 83.38 114 TYR A N 1
ATOM 971 C CA . TYR A 1 114 ? 9.559 -1.628 -17.921 1.00 83.38 114 TYR A CA 1
ATOM 972 C C . TYR A 1 114 ? 8.904 -2.146 -19.203 1.00 83.38 114 TYR A C 1
ATOM 974 O O . TYR A 1 114 ? 9.571 -2.195 -20.236 1.00 83.38 114 TYR A O 1
ATOM 982 N N . ILE A 1 115 ? 7.594 -2.422 -19.183 1.00 87.50 115 ILE A N 1
ATOM 983 C CA . ILE A 1 115 ? 6.859 -2.872 -20.376 1.00 87.50 115 ILE A CA 1
ATOM 984 C C . ILE A 1 115 ? 7.019 -1.872 -21.518 1.00 87.50 115 ILE A C 1
ATOM 986 O O . ILE A 1 115 ? 7.306 -2.268 -22.644 1.00 87.50 115 ILE A O 1
ATOM 990 N N . ARG A 1 116 ? 6.863 -0.570 -21.255 1.00 82.88 116 ARG A N 1
ATOM 991 C CA . ARG A 1 116 ? 6.976 0.455 -22.300 1.00 82.88 116 ARG A CA 1
ATOM 992 C C . ARG A 1 116 ? 8.350 0.434 -22.975 1.00 82.88 116 ARG A C 1
ATOM 994 O O . ARG A 1 116 ? 8.429 0.590 -24.195 1.00 82.88 116 ARG A O 1
ATOM 1001 N N . ASN A 1 117 ? 9.418 0.248 -22.200 1.00 76.44 117 ASN A N 1
ATOM 1002 C CA . ASN A 1 117 ? 10.775 0.164 -22.736 1.00 76.44 117 ASN A CA 1
ATOM 1003 C C . ASN A 1 117 ? 10.963 -1.117 -23.564 1.00 76.44 117 ASN A C 1
ATOM 1005 O O . ASN A 1 117 ? 11.444 -1.040 -24.692 1.00 76.44 117 ASN A O 1
ATOM 1009 N N . THR A 1 118 ? 10.489 -2.262 -23.070 1.00 80.06 118 THR A N 1
ATOM 1010 C CA . THR A 1 118 ? 10.555 -3.543 -23.789 1.00 80.06 118 THR A CA 1
ATOM 1011 C C . THR A 1 118 ? 9.739 -3.531 -25.082 1.00 80.06 118 THR A C 1
ATOM 1013 O O . THR A 1 118 ? 10.225 -3.959 -26.123 1.00 80.06 118 THR A O 1
ATOM 1016 N N . VAL A 1 119 ? 8.519 -2.987 -25.064 1.00 84.44 119 VAL A N 1
ATOM 1017 C CA . VAL A 1 119 ? 7.670 -2.871 -26.262 1.00 84.44 119 VAL A CA 1
ATOM 1018 C C . VAL A 1 119 ? 8.343 -1.995 -27.315 1.00 84.44 119 VAL A C 1
ATOM 1020 O O . VAL A 1 119 ? 8.343 -2.347 -28.495 1.00 84.44 119 VAL A O 1
ATOM 1023 N N . LYS A 1 120 ? 8.971 -0.882 -26.909 1.00 79.06 120 LYS A N 1
ATOM 1024 C CA . LYS A 1 120 ? 9.769 -0.044 -27.818 1.00 79.06 120 LYS A CA 1
ATOM 1025 C C . LYS A 1 120 ? 10.888 -0.854 -28.476 1.00 79.06 120 LYS A C 1
ATOM 1027 O O . LYS A 1 120 ? 11.069 -0.731 -29.685 1.00 79.06 120 LYS A O 1
ATOM 1032 N N . GLU A 1 121 ? 11.611 -1.671 -27.715 1.00 80.62 121 GLU A N 1
ATOM 1033 C CA . GLU A 1 121 ? 12.684 -2.507 -28.257 1.00 80.62 121 GLU A CA 1
ATOM 1034 C C . GLU A 1 121 ? 12.168 -3.571 -29.228 1.00 80.62 121 GLU A C 1
ATOM 1036 O O . GLU A 1 121 ? 12.675 -3.674 -30.342 1.00 80.62 121 GLU A O 1
ATOM 1041 N N . ILE A 1 122 ? 11.102 -4.288 -28.864 1.00 84.75 122 ILE A N 1
ATOM 1042 C CA . ILE A 1 122 ? 10.451 -5.288 -29.727 1.00 84.75 122 ILE A CA 1
ATOM 1043 C C . ILE A 1 122 ? 9.952 -4.651 -31.030 1.00 84.75 122 ILE A C 1
ATOM 1045 O O . ILE A 1 122 ? 10.078 -5.237 -32.105 1.00 84.75 122 ILE A O 1
ATOM 1049 N N . THR A 1 123 ? 9.420 -3.429 -30.962 1.00 85.38 123 THR A N 1
ATOM 1050 C CA . THR A 1 123 ? 8.920 -2.710 -32.143 1.00 85.38 123 THR A CA 1
ATOM 1051 C C . THR A 1 123 ? 10.064 -2.354 -33.096 1.00 85.38 123 THR A C 1
ATOM 1053 O O . THR A 1 123 ? 9.921 -2.477 -34.309 1.00 85.38 123 THR A O 1
ATOM 1056 N N . ILE A 1 124 ? 11.218 -1.943 -32.558 1.00 85.81 124 ILE A N 1
ATOM 1057 C CA . ILE A 1 124 ? 12.420 -1.680 -33.361 1.00 85.81 124 ILE A CA 1
ATOM 1058 C C . ILE A 1 124 ? 12.977 -2.989 -33.938 1.00 85.81 124 ILE A C 1
ATOM 1060 O O . ILE A 1 124 ? 13.408 -2.997 -35.079 1.00 85.81 124 ILE A O 1
ATOM 1064 N N . LEU A 1 125 ? 12.946 -4.098 -33.196 1.00 85.75 125 LEU A N 1
ATOM 1065 C CA . LEU A 1 125 ? 13.443 -5.391 -33.683 1.00 85.75 125 LEU A CA 1
ATOM 1066 C C . LEU A 1 125 ? 12.558 -6.020 -34.768 1.00 85.75 125 LEU A C 1
ATOM 1068 O O . LEU A 1 125 ? 13.081 -6.666 -35.668 1.00 85.75 125 LEU A O 1
ATOM 1072 N N . SER A 1 126 ? 11.238 -5.847 -34.685 1.00 84.62 126 SER A N 1
ATOM 1073 C CA . SER A 1 126 ? 10.279 -6.434 -35.635 1.00 84.62 126 SER A CA 1
ATOM 1074 C C . SER A 1 126 ? 10.177 -5.658 -36.948 1.00 84.62 126 SER A C 1
ATOM 1076 O O . SER A 1 126 ? 10.088 -6.271 -38.005 1.00 84.62 126 SER A O 1
ATOM 1078 N N . ASN A 1 127 ? 10.220 -4.324 -36.890 1.00 84.31 127 ASN A N 1
ATOM 1079 C CA . ASN A 1 127 ? 10.004 -3.442 -38.046 1.00 84.31 127 ASN A CA 1
ATOM 1080 C C . ASN A 1 127 ? 11.222 -2.559 -38.367 1.00 84.31 127 ASN A C 1
ATOM 1082 O O . ASN A 1 127 ? 11.098 -1.494 -38.983 1.00 84.31 127 ASN A O 1
ATOM 1086 N N . GLY A 1 128 ? 12.394 -2.950 -37.872 1.00 86.06 128 GLY A N 1
ATOM 1087 C CA . GLY A 1 128 ? 13.623 -2.188 -38.022 1.00 86.06 128 GLY A CA 1
ATOM 1088 C C . GLY A 1 128 ? 14.411 -2.551 -39.269 1.00 86.06 128 GLY A C 1
ATOM 1089 O O . GLY A 1 128 ? 14.372 -3.680 -39.748 1.00 86.06 128 GLY A O 1
ATOM 1090 N N . ILE A 1 129 ? 15.168 -1.579 -39.763 1.00 88.19 129 ILE A N 1
ATOM 1091 C CA . ILE A 1 129 ? 16.152 -1.761 -40.824 1.00 88.19 129 ILE A CA 1
ATOM 1092 C C . ILE A 1 129 ? 17.529 -1.847 -40.167 1.00 88.19 129 ILE A C 1
ATOM 1094 O O . ILE A 1 129 ? 17.859 -1.049 -39.285 1.00 88.19 129 ILE A O 1
ATOM 1098 N N . ILE A 1 130 ? 18.318 -2.836 -40.582 1.00 89.81 130 ILE A N 1
ATOM 1099 C CA . ILE A 1 130 ? 19.684 -3.042 -40.103 1.00 89.81 130 ILE A CA 1
ATOM 1100 C C . ILE A 1 130 ? 20.631 -2.235 -40.980 1.00 89.81 130 ILE A C 1
ATOM 1102 O O . ILE A 1 130 ? 20.554 -2.288 -42.204 1.00 89.81 130 ILE A O 1
ATOM 1106 N N . THR A 1 131 ? 21.541 -1.506 -40.349 1.00 89.69 131 THR A N 1
ATOM 1107 C CA . THR A 1 131 ? 22.560 -0.716 -41.033 1.00 89.69 131 THR A CA 1
ATOM 1108 C C . THR A 1 131 ? 23.867 -0.731 -40.254 1.00 89.69 131 THR A C 1
ATOM 1110 O O . THR A 1 131 ? 23.915 -1.044 -39.056 1.00 89.69 131 THR A O 1
ATOM 1113 N N . GLU A 1 132 ? 24.946 -0.396 -40.949 1.00 88.88 132 GLU A N 1
ATOM 1114 C CA . GLU A 1 132 ? 26.253 -0.230 -40.341 1.00 88.88 132 GLU A CA 1
ATOM 1115 C C . GLU A 1 132 ? 26.388 1.192 -39.780 1.00 88.88 132 GLU A C 1
ATOM 1117 O O . GLU A 1 132 ? 26.156 2.191 -40.458 1.00 88.88 132 GLU A O 1
ATOM 1122 N N . GLY A 1 133 ? 26.768 1.277 -38.511 1.00 86.44 133 GLY A N 1
ATOM 1123 C CA . GLY A 1 133 ? 27.049 2.517 -37.810 1.00 86.44 133 GLY A CA 1
ATOM 1124 C C . GLY A 1 133 ? 28.506 2.622 -37.378 1.00 86.44 133 GLY A C 1
ATOM 1125 O O . GLY A 1 133 ? 29.236 1.631 -37.271 1.00 86.44 133 GLY A O 1
ATOM 1126 N N . ARG A 1 134 ? 28.920 3.848 -37.066 1.00 86.38 134 ARG A N 1
ATOM 1127 C CA . ARG A 1 134 ? 30.238 4.187 -36.528 1.00 86.38 134 ARG A CA 1
ATOM 1128 C C . ARG A 1 134 ? 30.127 4.726 -35.111 1.00 86.38 134 ARG A C 1
ATOM 1130 O O . ARG A 1 134 ? 29.206 5.463 -34.771 1.00 86.38 134 ARG A O 1
ATOM 1137 N N . TYR A 1 135 ? 31.088 4.356 -34.277 1.00 84.00 135 TYR A N 1
ATOM 1138 C CA . TYR A 1 135 ? 31.227 4.910 -32.934 1.00 84.00 135 TYR A CA 1
ATOM 1139 C C . TYR A 1 135 ? 31.748 6.350 -33.015 1.00 84.00 135 TYR A C 1
ATOM 1141 O O . TYR A 1 135 ? 32.785 6.587 -33.632 1.00 84.00 135 TYR A O 1
ATOM 1149 N N . LEU A 1 136 ? 31.044 7.291 -32.381 1.00 82.25 136 LEU A N 1
ATOM 1150 C CA . LEU A 1 136 ? 31.435 8.703 -32.330 1.00 82.25 136 LEU A CA 1
ATOM 1151 C C . LEU A 1 136 ? 32.211 9.040 -31.056 1.00 82.25 136 LEU A C 1
ATOM 1153 O O . LEU A 1 136 ? 33.149 9.828 -31.090 1.00 82.25 136 LEU A O 1
ATOM 1157 N N . GLY A 1 137 ? 31.839 8.448 -29.920 1.00 77.56 137 GLY A N 1
ATOM 1158 C CA . GLY A 1 137 ? 32.454 8.795 -28.645 1.00 77.56 137 GLY A CA 1
ATOM 1159 C C . GLY A 1 137 ? 31.662 8.319 -27.437 1.00 77.56 137 GLY A C 1
ATOM 1160 O O . GLY A 1 137 ? 30.575 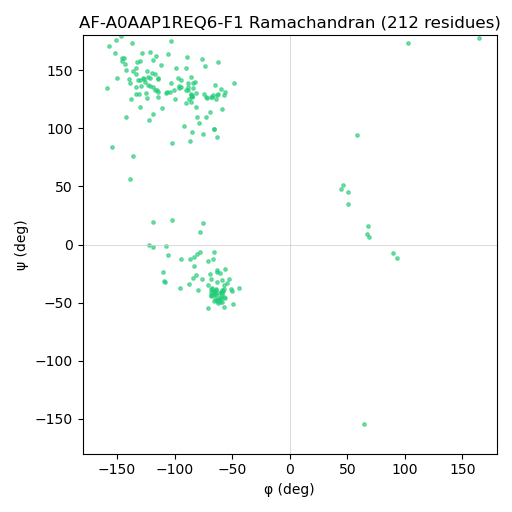7.752 -27.561 1.00 77.56 137 GLY A O 1
ATOM 1161 N N . LYS A 1 138 ? 32.220 8.571 -26.253 1.00 81.19 138 LYS A N 1
ATOM 1162 C CA . LYS A 1 138 ? 31.558 8.343 -24.969 1.00 81.19 138 LYS A CA 1
ATOM 1163 C C . LYS A 1 138 ? 31.675 9.589 -24.106 1.00 81.19 138 LYS A C 1
ATOM 1165 O O . LYS A 1 138 ? 32.728 10.216 -24.067 1.00 81.19 138 LYS A O 1
ATOM 1170 N N . GLU A 1 139 ? 30.614 9.888 -23.385 1.00 79.81 139 GLU A N 1
ATOM 1171 C CA . GLU A 1 139 ? 30.530 10.981 -22.427 1.00 79.81 139 GLU A CA 1
ATOM 1172 C C . GLU A 1 139 ? 30.137 10.405 -21.072 1.00 79.81 139 GLU A C 1
ATOM 1174 O O . GLU A 1 139 ? 29.377 9.435 -20.994 1.00 79.81 139 GLU A O 1
ATOM 1179 N N . LEU A 1 140 ? 30.681 10.981 -20.001 1.00 76.38 140 LEU A N 1
ATOM 1180 C CA . LEU A 1 140 ? 30.231 10.672 -18.649 1.00 76.38 140 LEU A CA 1
ATOM 1181 C C . LEU A 1 140 ? 28.776 11.112 -18.511 1.00 76.38 140 LEU A C 1
ATOM 1183 O O . LEU A 1 140 ? 28.415 12.237 -18.850 1.00 76.38 140 LEU A O 1
ATOM 1187 N N . TYR A 1 141 ? 27.942 10.194 -18.041 1.00 69.81 141 TYR A N 1
ATOM 1188 C CA . TYR A 1 141 ? 26.547 10.454 -17.750 1.00 69.81 141 TYR A CA 1
ATOM 1189 C C . TYR A 1 141 ? 26.322 10.210 -16.266 1.00 69.81 141 TYR A C 1
ATOM 1191 O O . TYR A 1 141 ? 26.414 9.077 -15.795 1.00 69.81 141 TYR A O 1
ATOM 1199 N N . PHE A 1 142 ? 26.039 11.284 -15.538 1.00 65.69 142 PHE A N 1
ATOM 1200 C CA . PHE A 1 142 ? 25.631 11.201 -14.146 1.00 65.69 142 PHE A CA 1
ATOM 1201 C C . PHE A 1 142 ? 24.142 10.878 -14.120 1.00 65.69 142 PHE A C 1
ATOM 1203 O O . PHE A 1 142 ? 23.325 11.611 -14.683 1.00 65.69 142 PHE A O 1
ATOM 1210 N N . SER A 1 143 ? 23.796 9.730 -13.540 1.00 58.84 143 SER A N 1
ATOM 1211 C CA . SER A 1 143 ? 22.398 9.419 -13.279 1.00 58.84 143 SER A CA 1
ATOM 1212 C C . SER A 1 143 ? 21.921 10.357 -12.176 1.00 58.84 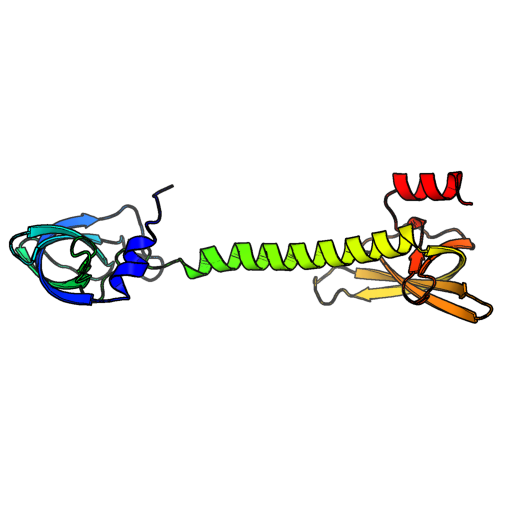143 SER A C 1
ATOM 1214 O O . SER A 1 143 ? 22.366 10.244 -11.041 1.00 58.84 143 SER A O 1
ATOM 1216 N N . ASN A 1 144 ? 20.992 11.264 -12.480 1.00 56.44 144 ASN A N 1
ATOM 1217 C CA . ASN A 1 144 ? 20.392 12.137 -11.462 1.00 56.44 144 ASN A CA 1
ATOM 1218 C C . ASN A 1 144 ? 19.554 11.360 -10.424 1.00 56.44 144 ASN A C 1
ATOM 1220 O O . ASN A 1 144 ? 19.068 11.957 -9.471 1.00 56.44 144 ASN A O 1
ATOM 1224 N N . ASN A 1 145 ? 19.354 10.051 -10.623 1.00 52.53 145 ASN A N 1
ATOM 1225 C CA . ASN A 1 145 ? 18.463 9.220 -9.817 1.00 52.53 145 ASN A CA 1
ATOM 1226 C C . ASN A 1 145 ? 19.200 8.283 -8.845 1.00 52.53 145 ASN A C 1
ATOM 1228 O O . ASN A 1 145 ? 18.535 7.643 -8.036 1.00 52.53 145 ASN A O 1
ATOM 1232 N N . VAL A 1 146 ? 20.532 8.159 -8.932 1.00 54.09 146 VAL A N 1
ATOM 1233 C CA . VAL A 1 146 ? 21.330 7.301 -8.038 1.00 54.09 146 VAL A CA 1
ATOM 1234 C C . VAL A 1 146 ? 22.652 7.999 -7.727 1.00 54.09 146 VAL A C 1
ATOM 1236 O O . VAL A 1 146 ? 23.508 8.154 -8.599 1.00 54.09 146 VAL A O 1
ATOM 1239 N N . GLU A 1 147 ? 22.808 8.446 -6.483 1.00 47.19 147 GLU A N 1
ATOM 1240 C CA . GLU A 1 147 ? 24.022 9.108 -6.010 1.00 47.19 147 GLU A CA 1
ATOM 1241 C C . GLU A 1 147 ? 25.206 8.123 -6.069 1.00 47.19 147 GLU A C 1
ATOM 1243 O O . GLU A 1 147 ? 25.131 7.007 -5.559 1.00 47.19 147 GLU A O 1
ATOM 1248 N N . GLY A 1 148 ? 26.287 8.503 -6.755 1.00 55.56 148 GLY A N 1
ATOM 1249 C CA . GLY A 1 148 ? 27.495 7.676 -6.889 1.00 55.56 148 GLY A CA 1
ATOM 1250 C C . GLY A 1 148 ? 27.538 6.717 -8.088 1.00 55.56 148 GLY A C 1
ATOM 1251 O O . GLY A 1 148 ? 28.607 6.175 -8.376 1.00 55.56 148 GLY A O 1
ATOM 1252 N N . GLU A 1 149 ? 26.455 6.550 -8.856 1.00 56.38 149 GLU A N 1
ATOM 1253 C CA . GLU A 1 149 ? 26.495 5.753 -10.091 1.00 56.38 149 GLU A CA 1
ATOM 1254 C C . GLU A 1 149 ? 26.809 6.620 -11.318 1.00 56.38 149 GLU A C 1
ATOM 1256 O O . GLU A 1 149 ? 25.962 7.319 -11.884 1.00 56.38 149 GLU A O 1
ATOM 1261 N N . SER A 1 150 ? 28.064 6.546 -11.767 1.00 61.94 150 SER A N 1
ATOM 1262 C CA . SER A 1 150 ? 28.475 7.097 -13.059 1.00 61.94 150 SER A CA 1
ATOM 1263 C C . SER A 1 150 ? 28.236 6.075 -14.173 1.00 61.94 150 SER A C 1
ATOM 1265 O O . SER A 1 150 ? 28.726 4.944 -14.150 1.00 61.94 150 SER A O 1
ATOM 1267 N N . GLY A 1 151 ? 27.451 6.478 -15.167 1.00 67.06 151 GLY A N 1
ATOM 1268 C CA . GLY A 1 151 ? 27.270 5.748 -16.413 1.00 67.06 151 GLY A CA 1
ATOM 1269 C C . GLY A 1 151 ? 28.065 6.383 -17.547 1.00 67.06 151 GLY A C 1
ATOM 1270 O O . GLY A 1 151 ? 28.644 7.465 -17.422 1.00 67.06 151 GLY A O 1
ATOM 1271 N N . TYR A 1 152 ? 28.043 5.729 -18.704 1.00 70.81 152 TYR A N 1
ATOM 1272 C CA . TYR A 1 152 ? 28.513 6.335 -19.945 1.00 70.81 152 TYR A CA 1
ATOM 1273 C C . TYR A 1 152 ? 27.350 6.482 -20.917 1.00 70.81 152 TYR A C 1
ATOM 1275 O O . TYR A 1 152 ? 26.594 5.539 -21.164 1.00 70.81 152 TYR A O 1
ATOM 1283 N N . ARG A 1 153 ? 27.232 7.666 -21.516 1.00 76.75 153 ARG A N 1
ATOM 1284 C CA . ARG A 1 153 ? 26.447 7.870 -22.730 1.00 76.75 153 ARG A CA 1
ATOM 1285 C C . ARG A 1 153 ? 27.366 7.647 -23.916 1.00 76.75 153 ARG A C 1
ATOM 1287 O O . ARG A 1 153 ? 28.381 8.320 -24.050 1.00 76.75 153 ARG A O 1
ATOM 1294 N N . ILE A 1 154 ? 27.021 6.701 -24.774 1.00 79.88 154 ILE A N 1
ATOM 1295 C CA . ILE A 1 154 ? 27.795 6.388 -25.969 1.00 79.88 154 ILE A CA 1
ATOM 1296 C C . ILE A 1 154 ? 27.038 6.878 -27.188 1.00 79.88 154 ILE A C 1
ATOM 1298 O O . ILE A 1 154 ? 25.851 6.589 -27.339 1.00 79.88 154 ILE A O 1
ATOM 1302 N N . LYS A 1 155 ? 27.746 7.602 -28.051 1.00 84.75 155 LYS A N 1
ATOM 1303 C CA . LYS A 1 155 ? 27.227 8.178 -29.286 1.00 84.75 155 LYS A CA 1
ATOM 1304 C C . LYS A 1 155 ? 27.679 7.356 -30.488 1.00 84.75 155 LYS A C 1
ATOM 1306 O O . LYS A 1 155 ? 28.836 6.937 -30.578 1.00 84.75 155 LYS A O 1
ATOM 1311 N N . PHE A 1 156 ? 26.763 7.168 -31.422 1.00 85.56 156 PHE A N 1
ATOM 1312 C CA . PHE A 1 156 ? 26.954 6.481 -32.688 1.00 85.56 156 PHE A CA 1
ATOM 1313 C C . PHE A 1 156 ? 26.353 7.317 -33.818 1.00 85.56 156 PHE A C 1
ATOM 1315 O O . PHE A 1 156 ? 25.386 8.040 -33.591 1.00 85.56 156 PHE A O 1
ATOM 1322 N N . ALA A 1 157 ? 26.891 7.184 -35.024 1.00 87.31 157 ALA A N 1
ATOM 1323 C CA . ALA A 1 157 ? 26.282 7.698 -36.247 1.00 87.31 157 ALA A CA 1
ATOM 1324 C C . ALA A 1 157 ? 26.001 6.554 -37.216 1.00 87.31 157 ALA A C 1
ATOM 1326 O O . ALA A 1 157 ? 26.759 5.583 -37.257 1.00 87.31 157 ALA A O 1
ATOM 1327 N N . TYR A 1 158 ? 24.937 6.669 -37.999 1.00 88.19 158 TYR A N 1
ATOM 1328 C CA . TYR A 1 158 ? 24.623 5.746 -39.087 1.00 88.19 158 TYR A CA 1
ATOM 1329 C C . TYR A 1 158 ? 23.826 6.453 -40.184 1.00 88.19 158 TYR A C 1
ATOM 1331 O O . TYR A 1 158 ? 23.282 7.532 -39.956 1.00 88.19 158 TYR A O 1
ATOM 1339 N N . PHE A 1 159 ? 23.737 5.837 -41.361 1.00 86.06 159 PHE A N 1
ATOM 1340 C CA . PHE A 1 159 ? 22.954 6.367 -42.475 1.00 86.06 159 PHE A CA 1
ATOM 1341 C C . PHE A 1 159 ? 21.557 5.743 -42.537 1.00 86.06 159 PHE A C 1
ATOM 1343 O O . PHE A 1 159 ? 21.406 4.524 -42.435 1.00 86.06 159 PHE A O 1
ATOM 1350 N N . SER A 1 160 ? 20.550 6.593 -42.735 1.00 86.12 160 SER A N 1
ATOM 1351 C CA . SER A 1 160 ? 19.168 6.227 -43.055 1.00 86.12 160 SER A CA 1
ATOM 1352 C C . SER A 1 160 ? 18.722 7.048 -44.257 1.00 86.12 160 SER A C 1
ATOM 1354 O O . SER A 1 160 ? 18.657 8.270 -44.138 1.00 86.12 160 SER A O 1
ATOM 1356 N N . GLU A 1 161 ? 18.385 6.392 -45.372 1.00 80.12 161 GLU A N 1
ATOM 1357 C CA . GLU A 1 161 ? 17.894 7.053 -46.601 1.00 80.12 161 GLU A CA 1
ATOM 1358 C C . GLU A 1 161 ? 18.758 8.279 -46.973 1.00 80.12 161 GLU A C 1
ATOM 1360 O O . GLU A 1 161 ? 18.269 9.401 -47.091 1.00 80.12 161 GLU A O 1
ATOM 1365 N N . ASP A 1 162 ? 20.077 8.064 -47.038 1.00 79.00 162 ASP A N 1
ATOM 1366 C CA . ASP A 1 162 ? 21.111 9.053 -47.389 1.00 79.00 162 ASP A CA 1
ATOM 1367 C C . ASP A 1 162 ? 21.330 10.213 -46.400 1.00 79.00 162 ASP A C 1
ATOM 1369 O O . ASP A 1 162 ? 22.113 11.126 -46.663 1.00 79.00 162 ASP A O 1
ATOM 1373 N N . LYS A 1 163 ? 20.714 10.164 -45.213 1.00 84.25 163 LYS A N 1
ATOM 1374 C CA . LYS A 1 163 ? 20.974 11.112 -44.118 1.00 84.25 163 LYS A CA 1
ATOM 1375 C C . LYS A 1 163 ? 21.777 10.455 -43.005 1.00 84.25 163 LYS A C 1
ATOM 1377 O O . LYS A 1 163 ? 21.417 9.378 -42.531 1.00 84.25 163 LYS A O 1
ATOM 1382 N N . GLU A 1 164 ? 22.840 11.121 -42.557 1.00 85.25 164 GLU A N 1
ATOM 1383 C CA . GLU A 1 164 ? 23.560 10.716 -41.348 1.00 85.25 164 GLU A CA 1
ATOM 1384 C C . GLU A 1 164 ? 22.740 11.096 -40.109 1.00 85.25 164 GLU A C 1
ATOM 1386 O O . GLU A 1 164 ? 22.258 12.222 -39.971 1.00 85.25 164 GLU A O 1
ATOM 1391 N N . ILE A 1 165 ? 22.555 10.134 -39.210 1.00 86.81 165 ILE A N 1
ATOM 1392 C CA . ILE A 1 165 ? 21.766 10.279 -37.993 1.00 86.81 165 ILE A CA 1
ATOM 1393 C C . ILE A 1 165 ? 22.635 9.925 -36.801 1.00 86.81 165 ILE A C 1
ATOM 1395 O O . ILE A 1 165 ? 23.185 8.826 -36.714 1.00 86.81 165 ILE A O 1
ATOM 1399 N N . GLU A 1 166 ? 22.704 10.850 -35.849 1.00 83.75 166 GLU A N 1
ATOM 1400 C CA . GLU A 1 166 ? 23.318 10.601 -34.554 1.00 83.75 166 GLU A CA 1
ATOM 1401 C C . GLU A 1 166 ? 22.327 9.941 -33.595 1.00 83.75 166 GLU A C 1
ATOM 1403 O O . GLU A 1 166 ? 21.175 10.356 -33.437 1.00 83.75 166 GLU A O 1
ATOM 1408 N N . TYR A 1 167 ? 22.801 8.910 -32.911 1.00 81.69 167 TYR A N 1
ATOM 1409 C CA . TYR A 1 167 ? 22.061 8.161 -31.915 1.00 81.69 167 TYR A CA 1
ATOM 1410 C C . TYR A 1 167 ? 22.922 7.955 -30.675 1.00 81.69 167 TYR A C 1
ATOM 1412 O O . TYR A 1 167 ? 24.093 7.587 -30.760 1.00 81.69 167 TYR A O 1
ATOM 1420 N N . ALA A 1 168 ? 22.328 8.160 -29.503 1.00 74.69 168 ALA A N 1
ATOM 1421 C CA . ALA A 1 168 ? 22.990 7.942 -28.231 1.00 74.69 168 ALA A CA 1
ATOM 1422 C C . ALA A 1 168 ? 22.263 6.865 -27.426 1.00 74.69 168 ALA A C 1
ATOM 1424 O O . ALA A 1 168 ? 21.041 6.902 -27.287 1.00 74.69 168 ALA A O 1
ATOM 1425 N N . THR A 1 169 ? 23.030 5.952 -26.837 1.00 72.94 169 THR A N 1
ATOM 1426 C CA . THR A 1 169 ? 22.537 4.989 -25.849 1.00 72.94 169 THR A CA 1
ATOM 1427 C C . THR A 1 169 ? 23.300 5.163 -24.548 1.00 72.94 169 THR A C 1
ATOM 1429 O O . THR A 1 169 ? 24.499 5.447 -24.539 1.00 72.94 169 THR A O 1
ATOM 1432 N N . THR A 1 170 ? 22.609 4.998 -23.430 1.00 68.44 170 THR A N 1
ATOM 1433 C CA . THR A 1 170 ? 23.216 4.980 -22.101 1.00 68.44 170 THR A CA 1
ATOM 1434 C C . THR A 1 170 ? 23.512 3.547 -21.694 1.00 68.44 170 THR A C 1
ATOM 1436 O O . THR A 1 170 ? 22.746 2.632 -21.988 1.00 68.44 170 THR A O 1
ATOM 1439 N N . CYS A 1 171 ? 24.640 3.343 -21.024 1.00 63.66 171 CYS A N 1
ATOM 1440 C CA . CYS A 1 171 ? 24.962 2.077 -20.391 1.00 63.66 171 CYS A CA 1
ATOM 1441 C C . CYS A 1 171 ? 25.416 2.335 -18.956 1.00 63.66 171 CYS A C 1
ATOM 1443 O O . CYS A 1 171 ? 26.268 3.196 -18.710 1.00 63.66 171 CYS A O 1
ATOM 1445 N N . LEU A 1 172 ? 24.810 1.597 -18.030 1.00 53.72 172 LEU A N 1
ATOM 1446 C CA . LEU A 1 172 ? 25.183 1.568 -16.622 1.00 53.72 172 LEU A CA 1
ATOM 1447 C C . LEU A 1 172 ? 26.317 0.552 -16.446 1.00 53.72 172 LEU A C 1
ATOM 1449 O O . LEU A 1 172 ? 26.216 -0.587 -16.904 1.00 53.72 172 LEU A O 1
ATOM 1453 N N . GLY A 1 173 ? 27.409 0.986 -15.816 1.00 52.41 173 GLY A N 1
ATOM 1454 C CA . GLY A 1 173 ? 28.591 0.167 -15.556 1.00 52.41 173 GLY A CA 1
ATOM 1455 C C . GLY A 1 173 ? 29.785 0.424 -16.483 1.00 52.41 173 GLY A C 1
ATOM 1456 O O . GLY A 1 173 ? 29.747 1.178 -17.459 1.00 52.41 173 GLY A O 1
ATOM 1457 N N . THR A 1 174 ? 30.906 -0.219 -16.154 1.00 44.34 174 THR A N 1
ATOM 1458 C CA . THR A 1 174 ? 32.165 -0.095 -16.890 1.00 44.34 174 THR A CA 1
ATOM 1459 C C . THR A 1 174 ? 32.074 -0.884 -18.192 1.00 44.34 174 THR A C 1
ATOM 1461 O O . THR A 1 174 ? 32.360 -2.082 -18.239 1.00 44.34 174 THR A O 1
ATOM 1464 N N . ILE A 1 175 ? 31.728 -0.223 -19.299 1.00 49.09 175 ILE A N 1
ATOM 1465 C CA . ILE A 1 175 ? 31.971 -0.822 -20.611 1.00 49.09 175 ILE A CA 1
ATOM 1466 C C . ILE A 1 175 ? 33.486 -0.935 -20.794 1.00 49.09 175 ILE A C 1
ATOM 1468 O O . ILE A 1 175 ? 34.181 0.016 -21.170 1.00 49.09 175 ILE A O 1
ATOM 1472 N N . LYS A 1 176 ? 34.011 -2.138 -20.545 1.00 46.84 176 LYS A N 1
ATOM 1473 C CA . LYS A 1 176 ? 35.331 -2.557 -21.011 1.00 46.84 176 LYS A CA 1
ATOM 1474 C C . LYS A 1 176 ? 35.302 -2.571 -22.543 1.00 46.84 176 LYS A C 1
ATOM 1476 O O . LYS A 1 176 ? 34.961 -3.569 -23.161 1.00 46.84 176 LYS A O 1
ATOM 1481 N N . LYS A 1 177 ? 35.702 -1.436 -23.127 1.00 48.97 177 LYS A N 1
ATOM 1482 C CA . LYS A 1 177 ? 36.134 -1.242 -24.521 1.00 48.97 177 LYS A CA 1
ATOM 1483 C C . LYS A 1 177 ? 35.098 -1.632 -25.594 1.00 48.97 177 LYS A C 1
ATOM 1485 O O . LYS A 1 177 ? 35.127 -2.744 -26.114 1.00 48.97 177 LYS A O 1
ATOM 1490 N N . ILE A 1 178 ? 34.300 -0.665 -26.066 1.00 55.06 178 ILE A N 1
ATOM 1491 C CA . ILE A 1 178 ? 33.815 -0.716 -27.460 1.00 55.06 178 ILE A CA 1
ATOM 1492 C C . ILE A 1 178 ? 35.055 -0.554 -28.339 1.00 55.06 178 ILE A C 1
ATOM 1494 O O . ILE A 1 178 ? 35.616 0.529 -28.456 1.00 55.06 178 ILE A O 1
ATOM 1498 N N . ARG A 1 179 ? 35.561 -1.683 -28.837 1.00 53.59 179 ARG A N 1
ATOM 1499 C CA . ARG A 1 179 ? 36.830 -1.788 -29.573 1.00 53.59 179 ARG A CA 1
ATOM 1500 C C . ARG A 1 179 ? 36.647 -1.710 -31.089 1.00 53.59 179 ARG A C 1
ATOM 1502 O O . ARG A 1 179 ? 37.628 -1.581 -31.811 1.00 53.59 179 ARG A O 1
ATOM 1509 N N . THR A 1 180 ? 35.414 -1.821 -31.572 1.00 57.59 180 THR A N 1
ATOM 1510 C CA . THR A 1 180 ? 35.101 -1.947 -32.997 1.00 57.59 180 THR A CA 1
ATOM 1511 C C . THR A 1 180 ? 34.662 -0.614 -33.593 1.00 57.59 180 THR A C 1
ATOM 1513 O O . THR A 1 180 ? 33.706 -0.006 -33.120 1.00 57.59 180 THR A O 1
ATOM 1516 N N . LYS A 1 181 ? 35.352 -0.190 -34.663 1.00 63.78 181 LYS A N 1
ATOM 1517 C CA . LYS A 1 181 ? 35.034 1.014 -35.458 1.00 63.78 181 LYS A CA 1
ATOM 1518 C C . LYS A 1 181 ? 33.665 0.935 -36.151 1.00 63.78 181 LYS A C 1
ATOM 1520 O O . LYS A 1 181 ? 33.079 1.972 -36.439 1.00 63.78 181 LYS A O 1
ATOM 1525 N N . LYS A 1 182 ? 33.174 -0.284 -36.386 1.00 75.38 182 LYS A N 1
ATOM 1526 C CA . LYS A 1 182 ? 31.909 -0.603 -37.053 1.00 75.38 182 LYS A CA 1
ATOM 1527 C C . LYS A 1 182 ? 30.977 -1.327 -36.081 1.00 75.38 182 LYS A C 1
ATOM 1529 O O . LYS A 1 182 ? 31.411 -2.238 -35.368 1.00 75.38 182 LYS A O 1
ATOM 1534 N N . VAL A 1 183 ? 29.720 -0.901 -36.014 1.00 84.06 183 VAL A N 1
ATOM 1535 C CA . VAL A 1 183 ? 28.676 -1.482 -35.160 1.00 84.06 183 VAL A CA 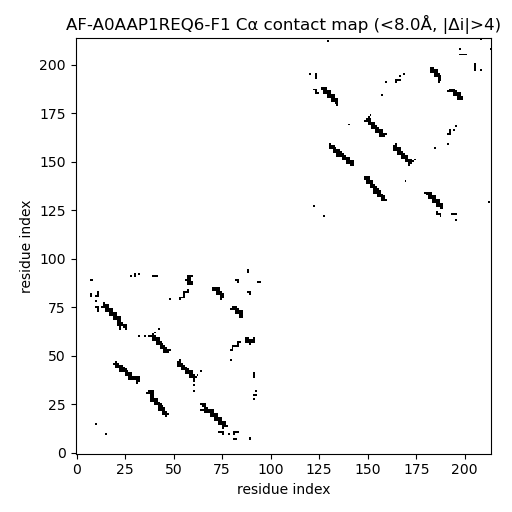1
ATOM 1536 C C . VAL A 1 183 ? 27.395 -1.684 -35.956 1.00 84.06 183 VAL A C 1
ATOM 1538 O O . VAL A 1 183 ? 27.074 -0.881 -36.818 1.00 84.06 183 VAL A O 1
ATOM 1541 N N . TRP A 1 184 ? 26.640 -2.732 -35.642 1.00 87.12 184 TRP A N 1
ATOM 1542 C CA . TRP A 1 184 ? 25.326 -2.943 -36.246 1.00 87.12 184 TRP A CA 1
ATOM 1543 C C . TRP A 1 184 ? 24.266 -2.183 -35.468 1.00 87.12 184 TRP A C 1
ATOM 1545 O O . TRP A 1 184 ? 24.189 -2.308 -34.239 1.00 87.12 184 TRP A O 1
ATOM 1555 N N . ILE A 1 185 ? 23.469 -1.400 -36.187 1.00 88.06 185 ILE A N 1
ATOM 1556 C CA . ILE A 1 185 ? 22.378 -0.595 -35.649 1.00 88.06 185 ILE A CA 1
ATOM 1557 C C . ILE A 1 185 ? 21.085 -1.020 -36.332 1.00 88.06 185 ILE A C 1
ATOM 1559 O O . ILE A 1 185 ? 21.048 -1.216 -37.542 1.00 88.06 185 ILE A O 1
ATOM 1563 N N . ILE A 1 186 ? 20.029 -1.166 -35.541 1.00 89.31 186 ILE A N 1
ATOM 1564 C CA . ILE A 1 186 ? 18.673 -1.425 -36.013 1.00 89.31 186 ILE A CA 1
ATOM 1565 C C . ILE A 1 186 ? 17.866 -0.169 -35.732 1.00 89.31 186 ILE A C 1
ATOM 1567 O O . ILE A 1 186 ? 17.732 0.212 -34.569 1.00 89.31 186 ILE A O 1
ATOM 1571 N N . TYR A 1 187 ? 17.349 0.485 -36.767 1.00 88.56 187 TYR A N 1
ATOM 1572 C CA . TYR A 1 187 ? 16.527 1.685 -36.618 1.00 88.56 187 TYR A CA 1
ATOM 1573 C C . TYR A 1 187 ? 15.114 1.456 -37.141 1.00 88.56 187 TYR A C 1
ATOM 1575 O O . TYR A 1 187 ? 14.893 0.706 -38.088 1.00 88.56 187 TYR A O 1
ATOM 1583 N N . HIS A 1 188 ? 14.133 2.101 -36.519 1.00 88.19 188 HIS A N 1
ATOM 1584 C CA . HIS A 1 188 ? 12.746 2.001 -36.951 1.00 88.19 188 HIS A CA 1
ATOM 1585 C C . HIS A 1 188 ? 12.539 2.755 -38.269 1.00 88.19 188 HIS A C 1
ATOM 1587 O O . HIS A 1 188 ? 12.783 3.961 -38.320 1.00 88.19 188 HIS A O 1
ATOM 1593 N N . LYS A 1 189 ? 11.986 2.091 -39.293 1.00 82.75 189 LYS A N 1
ATOM 1594 C CA . LYS A 1 189 ? 11.786 2.667 -40.638 1.00 82.75 189 LYS A CA 1
ATOM 1595 C C . LYS A 1 189 ? 11.115 4.049 -40.618 1.00 82.75 189 LYS A C 1
ATOM 1597 O O . LYS A 1 189 ? 11.653 5.012 -41.141 1.00 82.75 189 LYS A O 1
ATOM 1602 N N . ASN A 1 190 ? 9.990 4.177 -39.910 1.00 83.69 190 ASN A N 1
ATOM 1603 C CA . ASN A 1 190 ? 9.230 5.440 -39.859 1.00 83.69 190 ASN A CA 1
ATOM 1604 C C . ASN A 1 190 ? 9.800 6.480 -38.872 1.00 83.69 190 ASN A C 1
ATOM 1606 O O . ASN A 1 190 ? 9.287 7.591 -38.780 1.00 83.69 190 ASN A O 1
ATOM 1610 N N . ASN A 1 191 ? 10.785 6.111 -38.048 1.00 82.88 191 ASN A N 1
ATOM 1611 C CA . ASN A 1 191 ? 11.377 7.021 -37.070 1.00 82.88 191 ASN A CA 1
ATOM 1612 C C . ASN A 1 191 ? 12.814 6.592 -36.750 1.00 82.88 191 ASN A C 1
ATOM 1614 O O . ASN A 1 191 ? 13.039 5.932 -35.730 1.00 82.88 191 ASN A O 1
ATOM 1618 N N . PRO A 1 192 ? 13.790 6.997 -37.575 1.00 81.50 192 PRO A N 1
ATOM 1619 C CA . PRO A 1 192 ? 15.172 6.570 -37.403 1.00 81.50 192 PRO A CA 1
ATOM 1620 C C . PRO A 1 192 ? 15.767 6.947 -36.035 1.00 81.50 192 PRO A C 1
ATOM 1622 O O . PRO A 1 192 ? 16.517 6.180 -35.440 1.00 81.50 192 PRO A O 1
ATOM 1625 N N . LYS A 1 193 ? 15.333 8.051 -35.406 1.00 80.19 193 LYS A N 1
ATOM 1626 C CA . LYS A 1 193 ? 15.775 8.403 -34.037 1.00 80.19 193 LYS A CA 1
ATOM 1627 C C . LYS A 1 193 ? 15.495 7.295 -33.005 1.00 80.19 193 LYS A C 1
ATOM 1629 O O . LYS A 1 193 ? 16.134 7.254 -31.953 1.00 80.19 193 LYS A O 1
ATOM 1634 N N . LYS A 1 194 ? 14.557 6.383 -33.286 1.00 84.56 194 LYS A N 1
ATOM 1635 C CA . LYS A 1 194 ? 14.374 5.134 -32.542 1.00 84.56 194 LYS A CA 1
ATOM 1636 C C . LYS A 1 194 ? 15.293 4.057 -33.118 1.00 84.56 194 LYS A C 1
ATOM 1638 O O . LYS A 1 194 ? 14.882 3.284 -33.980 1.00 84.56 194 LYS A O 1
ATOM 1643 N N . ALA A 1 195 ? 16.509 3.995 -32.591 1.00 85.81 195 ALA A N 1
ATOM 1644 C CA . ALA A 1 195 ? 17.478 2.970 -32.944 1.00 85.81 195 ALA A CA 1
ATOM 1645 C C . ALA A 1 195 ? 17.934 2.154 -31.728 1.00 85.81 195 ALA A C 1
ATOM 1647 O O . ALA A 1 195 ? 17.693 2.532 -30.576 1.00 85.81 195 ALA A O 1
ATOM 1648 N N . LEU A 1 196 ? 18.570 1.022 -32.010 1.00 86.06 196 LEU A N 1
ATOM 1649 C CA . LEU A 1 196 ? 19.203 0.119 -31.056 1.00 86.06 196 LEU A CA 1
ATOM 1650 C C . LEU A 1 196 ? 20.528 -0.363 -31.628 1.00 86.06 196 LEU A C 1
ATOM 1652 O O . LEU A 1 196 ? 20.617 -0.708 -32.804 1.00 86.06 196 LEU A O 1
ATOM 1656 N N . VAL A 1 197 ? 21.553 -0.446 -30.788 1.00 86.31 197 VAL A N 1
ATOM 1657 C CA . VAL A 1 197 ? 22.814 -1.083 -31.172 1.00 86.31 197 VAL A CA 1
ATOM 1658 C C . VAL A 1 197 ? 22.684 -2.576 -30.909 1.00 86.31 197 VAL A C 1
ATOM 1660 O O . VAL A 1 197 ? 22.351 -2.979 -29.804 1.00 86.31 197 VAL A O 1
ATOM 1663 N N . VAL A 1 198 ? 23.006 -3.436 -31.874 1.00 83.50 198 VAL A N 1
ATOM 1664 C CA . VAL A 1 198 ? 22.851 -4.896 -31.706 1.00 83.50 198 VAL A CA 1
ATOM 1665 C C . VAL A 1 198 ? 23.626 -5.417 -30.489 1.00 83.50 198 VAL A C 1
ATOM 1667 O O . VAL A 1 198 ? 23.168 -6.312 -29.787 1.00 83.50 198 VAL A O 1
ATOM 1670 N N . ASN A 1 199 ? 24.785 -4.826 -30.187 1.00 79.19 199 ASN A N 1
ATOM 1671 C CA . ASN A 1 199 ? 25.596 -5.199 -29.026 1.00 79.19 199 ASN A CA 1
ATOM 1672 C C . ASN A 1 199 ? 24.995 -4.791 -27.670 1.00 79.19 199 ASN A C 1
ATOM 1674 O O . ASN A 1 199 ? 25.502 -5.264 -26.655 1.00 79.19 199 ASN A O 1
ATOM 1678 N N . SER A 1 200 ? 23.982 -3.918 -27.627 1.00 77.31 200 SER A N 1
ATOM 1679 C CA . SER A 1 200 ? 23.285 -3.583 -26.378 1.00 77.31 200 SER A CA 1
ATOM 1680 C C . SER A 1 200 ? 22.197 -4.597 -26.018 1.00 77.31 200 SER A C 1
ATOM 1682 O O . SER A 1 200 ? 21.682 -4.557 -24.907 1.00 77.31 200 SER A O 1
ATOM 1684 N N . LEU A 1 201 ? 21.850 -5.509 -26.932 1.00 78.81 201 LEU A N 1
ATOM 1685 C CA . LEU A 1 201 ? 20.881 -6.578 -26.690 1.00 78.81 201 LEU A CA 1
ATOM 1686 C C . LEU A 1 201 ? 21.497 -7.711 -25.846 1.00 78.81 201 LEU A C 1
ATOM 1688 O O . LEU A 1 201 ? 22.722 -7.888 -25.839 1.00 78.81 201 LEU A O 1
ATOM 1692 N N . PRO A 1 202 ? 20.667 -8.551 -25.195 1.00 80.44 202 PRO A N 1
ATOM 1693 C CA . PRO A 1 202 ? 21.121 -9.797 -24.586 1.00 80.44 202 PRO A CA 1
ATOM 1694 C C . PRO A 1 202 ? 21.996 -10.621 -25.540 1.00 80.44 202 PRO A C 1
ATOM 1696 O O . PRO A 1 202 ? 21.699 -10.748 -26.730 1.00 80.44 202 PRO A O 1
ATOM 1699 N N . LYS A 1 203 ? 23.078 -11.214 -25.013 1.00 78.12 203 LYS A N 1
ATOM 1700 C CA . LYS A 1 203 ? 24.123 -11.887 -25.813 1.00 78.12 203 LYS A CA 1
ATOM 1701 C C . LYS A 1 203 ? 23.573 -12.912 -26.813 1.00 78.12 203 LYS A C 1
ATOM 1703 O O . LYS A 1 203 ? 24.100 -13.011 -27.919 1.00 78.12 203 LYS A O 1
ATOM 1708 N N . SER A 1 204 ? 22.542 -13.668 -26.436 1.00 84.12 204 SER A N 1
ATOM 1709 C CA . SER A 1 204 ? 21.882 -14.657 -27.299 1.00 84.12 204 SER A CA 1
ATOM 1710 C C . SER A 1 204 ? 21.238 -14.008 -28.527 1.00 84.12 204 SER A C 1
ATOM 1712 O O . SER A 1 204 ? 21.491 -14.442 -29.650 1.00 84.12 204 SER A O 1
ATOM 1714 N N . ILE A 1 205 ? 20.484 -12.927 -28.319 1.00 83.06 205 ILE A N 1
ATOM 1715 C CA . ILE A 1 205 ? 19.804 -12.164 -29.372 1.00 83.06 205 ILE A CA 1
ATOM 1716 C C . ILE A 1 205 ? 20.836 -11.497 -30.284 1.00 83.06 205 ILE A C 1
ATOM 1718 O O . ILE A 1 205 ? 20.791 -11.660 -31.502 1.00 83.06 205 ILE A O 1
ATOM 1722 N N . ALA A 1 206 ? 21.826 -10.818 -29.698 1.00 83.44 206 ALA A N 1
ATOM 1723 C CA . ALA A 1 206 ? 22.892 -10.166 -30.454 1.00 83.44 206 ALA A CA 1
ATOM 1724 C C . ALA A 1 206 ? 23.666 -11.158 -31.343 1.00 83.44 206 ALA A C 1
ATOM 1726 O O . ALA A 1 206 ? 24.006 -10.844 -32.484 1.00 83.44 206 ALA A O 1
ATOM 1727 N N . LYS A 1 207 ? 23.940 -12.368 -30.832 1.00 84.62 207 LYS A N 1
ATOM 1728 C CA . LYS A 1 207 ? 24.613 -13.438 -31.582 1.00 84.62 207 LYS A CA 1
ATOM 1729 C C . LYS A 1 207 ? 23.737 -13.980 -32.711 1.00 84.62 207 LYS A C 1
ATOM 1731 O O . LYS A 1 207 ? 24.256 -14.233 -33.793 1.00 84.62 207 LYS A O 1
ATOM 1736 N N . TYR A 1 208 ? 22.438 -14.149 -32.469 1.00 87.31 208 TYR A N 1
ATOM 1737 C CA . TYR A 1 208 ? 21.494 -14.610 -33.485 1.00 87.31 208 TYR A CA 1
ATOM 1738 C C . TYR A 1 208 ? 21.389 -13.623 -34.653 1.00 87.31 208 TYR A C 1
ATOM 1740 O O . TYR A 1 208 ? 21.520 -14.032 -35.803 1.00 87.31 208 TYR A O 1
ATOM 1748 N N . ILE A 1 209 ? 21.235 -12.327 -34.367 1.00 85.19 209 ILE A N 1
ATOM 1749 C CA . ILE A 1 209 ? 21.121 -11.279 -35.394 1.00 85.19 209 ILE A CA 1
ATOM 1750 C C . ILE A 1 209 ? 22.378 -11.239 -36.266 1.00 85.19 209 ILE A C 1
ATOM 1752 O O . ILE A 1 209 ? 22.283 -11.319 -37.485 1.00 85.19 209 ILE A O 1
ATOM 1756 N N . LYS A 1 210 ? 23.566 -11.212 -35.650 1.00 83.69 210 LYS A N 1
ATOM 1757 C CA . LYS A 1 210 ? 24.842 -11.198 -36.385 1.00 83.69 210 LYS A CA 1
ATOM 1758 C C . LYS A 1 210 ? 25.102 -12.443 -37.228 1.00 83.69 210 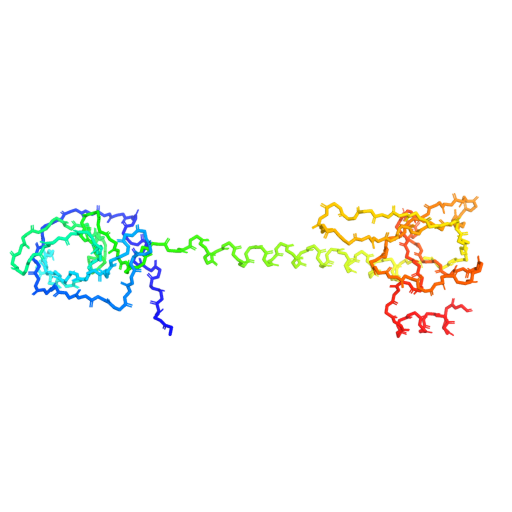LYS A C 1
ATOM 1760 O O . LYS A 1 210 ? 25.966 -12.397 -38.084 1.00 83.69 210 LYS A O 1
ATOM 1765 N N . LYS A 1 211 ? 24.454 -13.570 -36.922 1.00 87.56 211 LYS A N 1
ATOM 1766 C CA . LYS A 1 211 ? 24.633 -14.819 -37.670 1.00 87.56 211 LYS A CA 1
ATOM 1767 C C . LYS A 1 211 ? 23.691 -14.909 -38.871 1.00 87.56 211 LYS A C 1
ATOM 1769 O O . LYS A 1 211 ? 24.046 -15.546 -39.852 1.00 87.56 211 LYS A O 1
ATOM 1774 N N . ASN A 1 212 ? 22.483 -14.355 -38.757 1.00 85.00 212 ASN A N 1
ATOM 1775 C CA . ASN A 1 212 ? 21.415 -14.593 -39.731 1.00 85.00 212 ASN A CA 1
ATOM 1776 C C . ASN A 1 212 ? 21.084 -13.373 -40.595 1.00 85.00 212 ASN A C 1
ATOM 1778 O O . ASN A 1 212 ? 20.512 -13.549 -41.664 1.00 85.00 212 ASN A O 1
ATOM 1782 N N . TRP A 1 213 ? 21.372 -12.157 -40.127 1.00 75.38 213 TRP A N 1
ATOM 1783 C CA . TRP A 1 213 ? 20.934 -10.912 -40.772 1.00 75.38 213 TRP A CA 1
ATOM 1784 C C . TRP A 1 213 ? 22.088 -9.975 -41.162 1.00 75.38 213 TRP A C 1
ATOM 1786 O O . TRP A 1 213 ? 21.837 -8.888 -41.678 1.00 75.38 213 TRP A O 1
ATOM 1796 N N . VAL A 1 214 ? 23.329 -10.381 -40.878 1.00 70.50 214 VAL A N 1
ATOM 1797 C CA . VAL A 1 214 ? 24.572 -9.683 -41.230 1.00 70.50 214 VAL A CA 1
ATOM 1798 C C . VAL A 1 214 ? 25.474 -10.649 -41.985 1.00 70.50 214 VAL A C 1
ATOM 1800 O O . VAL A 1 214 ? 25.413 -10.631 -43.227 1.00 70.50 214 VAL A O 1
#

pLDDT: mean 82.79, std 13.14, range [38.38, 98.25]

Sequence (214 aa):
MKNIDFRECFYLNINTNQTKATITEVYFTDIEDDQFQAMVKAYEFEYTIDKEYHRWVSYNSRANLKIGDAVNIIYNIEKPTYSVIKNFDYIPNGNPFFYYLVFPLITLFIFRLYIRNTVKEITILSNGIITEGRYLGKELYFSNNVEGESGYRIKFAYFSEDKEIEYATTCLGTIKKIRTKKVWIIYHKNNPKKALVVNSLPKSIAKYIKKNWV

Radius of gyration: 32.02 Å; Cα contacts (8 Å, |Δi|>4): 365; chains: 1; bounding box: 71×27×81 Å

Organism: NCBI:txid1458503

Nearest PDB structures (foldseek):
  2k5v-assembly1_A  TM=4.889E-01  e=7.329E-01  Methanococcus maripaludis
  6th6-assembly1_Ao  TM=4.207E-01  e=5.921E-01  Thermococcus kodakarensis KOD1
  3dm3-assembly2_C  TM=4.444E-01  e=8.600E-01  Methanocaldococcus jannaschii
  7pua-assembly1_CL  TM=4.795E-01  e=2.245E+00  Trypanosoma brucei brucei
  1o7i-assembly2_B  TM=5.347E-01  e=9.469E+00  Saccharolobus solfataricus P2

Mean predicted aligned error: 12.85 Å

Foldseek 3Di:
DPDDDCVLVVQLVPQKDKDKWFFADKDFDPDAAPVPRFTKIKTWIWDDDPNDIEIAIWIDRPDDDDGGDIFMKMAHPVHRNRIYGVPTARDHHHDPPVVVVVVVVVVVVVVVVVVVVVVLVVQLVVQWDKWKKFWDDKDWDDDPVDPPWIKIWTWIWTDDPNDIDIEIDIDTDDPPDPPDRIWIKIAHNVGRNSIDTLVVDDPVSSVVCVVPVD

Solvent-accessible surface area (backbone atoms only — not comparable to full-atom values): 12368 Å² total; per-residue (Å²): 134,82,82,82,65,66,59,52,68,52,42,69,72,43,70,60,48,75,50,69,29,34,28,69,44,74,48,77,46,102,45,68,36,85,92,70,78,31,56,18,28,40,39,30,31,39,38,71,59,98,89,43,80,40,69,46,52,22,19,43,60,78,72,83,82,52,69,70,42,78,42,55,28,38,27,10,70,92,48,56,74,44,46,27,43,65,97,43,27,74,40,79,81,53,83,60,62,66,64,68,52,48,54,61,50,51,52,51,53,53,48,50,55,52,50,55,54,51,53,53,50,51,52,25,70,75,58,34,48,79,40,71,23,35,69,72,49,75,41,86,33,74,47,93,86,42,93,90,50,66,25,35,34,36,35,31,36,32,66,55,97,92,37,81,42,77,47,74,49,76,43,86,55,86,78,83,64,93,80,60,70,65,44,53,30,31,22,19,72,95,43,56,89,49,58,45,52,42,85,78,43,60,69,69,59,32,52,50,47,59,70,74,78,104